Protein AF-A0A143X665-F1 (afdb_monomer)

Secondary structure (DSSP, 8-state):
--HHHHHHHHHHHHT-SS--TT-EEEE--SPPP--EEEESS--HHHHHHHHHTT-SEEEESS-TT---S-HHHHHHHHHHHHHHHTT--HHHHHHHHHTTHHHHHHHHHTS-TTHHHHHHHHHT-EEEE-SHHHHHHHHHHHHHHHHHHHHH-TT-BHHHHHHHHTTSHHHHTS-GGGS----SS-TTSB--S-EE---SSSPPPHHHHHHHHHTTT--EE-----

Radius of gyration: 19.24 Å; Cα contacts (8 Å, |Δi|>4): 356; chains: 1; bounding box: 44×39×54 Å

Structure (mmCIF, N/CA/C/O backbone):
data_AF-A0A143X665-F1
#
_entry.id   AF-A0A143X665-F1
#
loop_
_atom_site.group_PDB
_atom_site.id
_atom_site.type_symbol
_atom_site.label_atom_id
_atom_site.label_alt_id
_atom_site.label_comp_id
_atom_site.label_asym_id
_atom_site.label_entity_id
_atom_site.label_seq_id
_atom_site.pdbx_PDB_ins_code
_atom_site.Cartn_x
_atom_site.Cartn_y
_atom_site.Cartn_z
_atom_site.occupancy
_atom_site.B_iso_or_equiv
_atom_site.auth_seq_id
_atom_site.auth_comp_id
_atom_site.auth_asym_id
_atom_site.auth_atom_id
_atom_site.pdbx_PDB_model_num
ATOM 1 N N . MET A 1 1 ? -6.153 -12.493 19.884 1.00 95.56 1 MET A N 1
ATOM 2 C CA . MET A 1 1 ? -4.838 -11.821 19.943 1.00 95.56 1 MET A CA 1
ATOM 3 C C . MET A 1 1 ? -5.032 -10.345 20.248 1.00 95.56 1 MET A C 1
ATOM 5 O O . MET A 1 1 ? -6.136 -9.844 20.065 1.00 95.56 1 MET A O 1
ATOM 9 N N . LYS A 1 2 ? -4.006 -9.659 20.743 1.00 97.69 2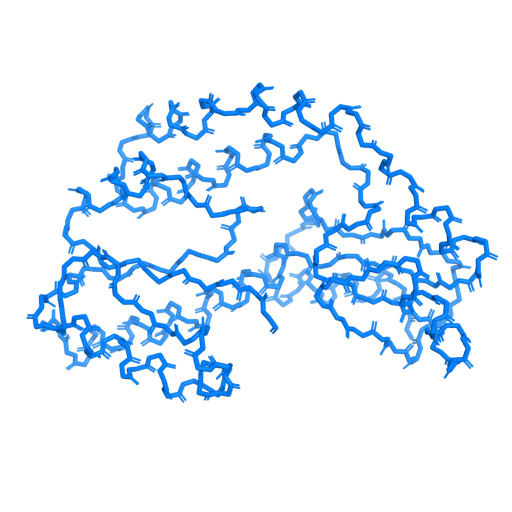 LYS A N 1
ATOM 10 C CA . LYS A 1 2 ? -3.986 -8.207 20.942 1.00 97.69 2 LYS A CA 1
ATOM 11 C C . LYS A 1 2 ? -3.674 -7.476 19.638 1.00 97.69 2 LYS A C 1
ATOM 13 O O . LYS A 1 2 ? -3.042 -8.033 18.743 1.00 97.69 2 LYS A O 1
ATOM 18 N N . MET A 1 3 ? -4.055 -6.200 19.574 1.00 97.94 3 MET A N 1
ATOM 19 C CA . MET A 1 3 ? -3.730 -5.304 18.458 1.00 97.94 3 MET A CA 1
ATOM 20 C C . MET A 1 3 ? -2.221 -5.262 18.173 1.00 97.94 3 MET A C 1
ATOM 22 O O . MET A 1 3 ? -1.796 -5.374 17.027 1.00 97.94 3 MET A O 1
ATOM 26 N N . SER A 1 4 ? -1.395 -5.181 19.219 1.00 97.62 4 SER A N 1
ATOM 27 C CA . SER A 1 4 ? 0.067 -5.176 19.089 1.00 97.62 4 SER A CA 1
ATOM 28 C C . SER A 1 4 ? 0.617 -6.422 18.389 1.00 97.62 4 SER A C 1
ATOM 30 O O . SER A 1 4 ? 1.572 -6.317 17.626 1.00 97.62 4 SER A O 1
ATOM 32 N N . GLU A 1 5 ? 0.001 -7.588 18.598 1.00 98.00 5 GLU A N 1
ATOM 33 C CA . GLU A 1 5 ? 0.401 -8.834 17.935 1.00 98.00 5 GLU A CA 1
ATOM 34 C C . GLU A 1 5 ? 0.061 -8.797 16.437 1.00 98.00 5 GLU A C 1
ATOM 36 O O . GLU A 1 5 ? 0.853 -9.260 15.621 1.00 98.00 5 GLU A O 1
ATOM 41 N N . MET A 1 6 ? -1.075 -8.199 16.051 1.00 97.56 6 MET A N 1
ATOM 42 C CA . MET A 1 6 ? -1.436 -8.017 14.637 1.00 97.56 6 MET A CA 1
ATOM 43 C C . MET A 1 6 ? -0.450 -7.092 13.914 1.00 97.56 6 MET A C 1
ATOM 45 O O . MET A 1 6 ? -0.020 -7.394 12.801 1.00 97.56 6 MET A O 1
ATOM 49 N N . LEU A 1 7 ? -0.061 -5.985 14.555 1.00 97.50 7 LEU A N 1
ATOM 50 C CA . LEU A 1 7 ? 0.919 -5.050 13.996 1.00 97.50 7 LEU A CA 1
ATOM 51 C C . LEU A 1 7 ? 2.300 -5.695 13.859 1.00 97.50 7 LEU A C 1
ATOM 53 O O . LEU A 1 7 ? 2.959 -5.487 12.844 1.00 97.50 7 LEU A O 1
ATOM 57 N N . GLN A 1 8 ? 2.719 -6.503 14.839 1.00 98.12 8 GLN A N 1
ATOM 58 C CA . GLN A 1 8 ? 3.991 -7.220 14.761 1.00 98.12 8 GLN A CA 1
ATOM 59 C C . GLN A 1 8 ? 4.009 -8.207 13.590 1.00 98.12 8 GLN A C 1
ATOM 61 O O . GLN A 1 8 ? 4.975 -8.228 12.839 1.00 98.12 8 GLN A O 1
ATOM 66 N N . ILE A 1 9 ? 2.920 -8.950 13.361 1.00 97.75 9 ILE A N 1
ATOM 67 C CA . ILE A 1 9 ? 2.811 -9.838 12.193 1.00 97.75 9 ILE A CA 1
ATOM 68 C C . ILE A 1 9 ? 2.961 -9.055 10.885 1.00 97.75 9 ILE A C 1
ATOM 70 O O . ILE A 1 9 ? 3.663 -9.505 9.982 1.00 97.75 9 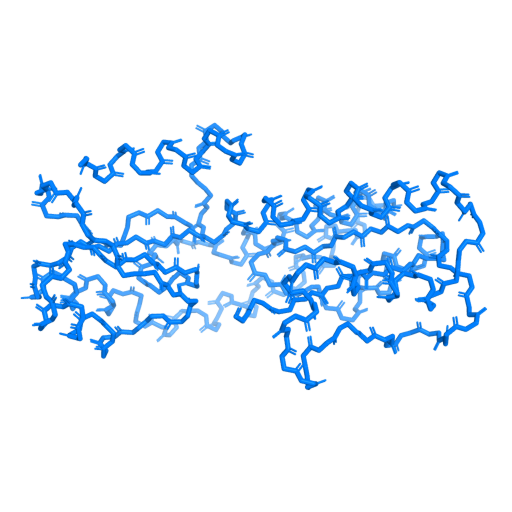ILE A O 1
ATOM 74 N N . ALA A 1 10 ? 2.329 -7.882 10.771 1.00 97.38 10 ALA A N 1
ATOM 75 C CA . ALA A 1 10 ? 2.457 -7.051 9.575 1.00 97.38 10 ALA A CA 1
ATOM 76 C C . ALA A 1 10 ? 3.906 -6.580 9.351 1.00 97.38 10 ALA A C 1
ATOM 78 O O . ALA A 1 10 ? 4.388 -6.615 8.219 1.00 97.38 10 ALA A O 1
ATOM 79 N N . LEU A 1 11 ? 4.611 -6.192 10.420 1.00 98.19 11 LEU A N 1
ATOM 80 C CA . LEU A 1 11 ? 6.032 -5.832 10.367 1.00 98.19 11 LEU A CA 1
ATOM 81 C C . LEU A 1 11 ? 6.906 -7.011 9.945 1.00 98.19 11 LEU A C 1
ATOM 83 O O . LEU A 1 11 ? 7.723 -6.863 9.039 1.00 98.19 11 LEU A O 1
ATOM 87 N N . ASP A 1 12 ? 6.699 -8.177 10.554 1.00 98.31 12 ASP A N 1
ATOM 88 C CA . ASP A 1 12 ? 7.481 -9.384 10.287 1.00 98.31 12 ASP A CA 1
ATOM 89 C C . ASP A 1 12 ? 7.309 -9.840 8.834 1.00 98.31 12 ASP A C 1
ATOM 91 O O . ASP A 1 12 ? 8.291 -10.122 8.145 1.00 98.31 12 ASP A O 1
ATOM 95 N N . LEU A 1 13 ? 6.069 -9.849 8.333 1.00 97.69 13 LEU A N 1
ATOM 96 C CA . LEU A 1 13 ? 5.771 -10.182 6.940 1.00 97.69 13 LEU A CA 1
ATOM 97 C C . LEU A 1 13 ? 6.401 -9.167 5.976 1.00 97.69 13 LEU A C 1
ATOM 99 O O . LEU A 1 13 ? 7.035 -9.552 4.992 1.00 97.69 13 LEU A O 1
ATOM 103 N N . ALA A 1 14 ? 6.261 -7.869 6.258 1.00 96.19 14 ALA A N 1
ATOM 104 C CA . ALA A 1 14 ? 6.817 -6.811 5.419 1.00 96.19 14 ALA A CA 1
ATOM 105 C C . ALA A 1 14 ? 8.343 -6.647 5.579 1.00 96.19 14 ALA A C 1
ATOM 107 O O . ALA A 1 14 ? 8.977 -5.953 4.777 1.00 96.19 14 ALA A O 1
ATOM 108 N N . GLY A 1 15 ? 8.971 -7.307 6.555 1.00 97.06 15 GLY A N 1
ATOM 109 C CA . GLY A 1 15 ? 10.387 -7.135 6.882 1.00 97.06 15 GLY A CA 1
ATOM 110 C C . GLY A 1 15 ? 10.716 -5.692 7.273 1.00 97.06 15 GLY A C 1
ATOM 111 O O . GLY A 1 15 ? 11.680 -5.124 6.759 1.00 97.06 15 GLY A O 1
ATOM 112 N N . LEU A 1 16 ? 9.869 -5.081 8.104 1.00 95.75 16 LEU A N 1
ATOM 113 C CA . LEU A 1 16 ? 9.997 -3.702 8.577 1.00 95.75 16 LEU A CA 1
ATOM 114 C C . LEU A 1 16 ? 10.343 -3.674 10.070 1.00 95.75 16 LEU A C 1
ATOM 116 O O . LEU A 1 16 ? 9.811 -4.452 10.852 1.00 95.75 16 LEU A O 1
ATOM 120 N N . GLU A 1 17 ? 11.196 -2.735 10.477 1.00 95.31 17 GLU A N 1
ATOM 121 C CA . GLU A 1 17 ? 11.570 -2.554 11.891 1.00 95.31 17 GLU A CA 1
ATOM 122 C C . GLU A 1 17 ? 10.574 -1.677 12.665 1.00 95.31 17 GLU A C 1
ATOM 124 O O . GLU A 1 17 ? 10.485 -1.750 13.889 1.00 95.31 17 GLU A O 1
ATOM 129 N N . ALA A 1 18 ? 9.827 -0.830 11.956 1.00 93.88 18 ALA A N 1
ATOM 130 C CA . ALA A 1 18 ? 8.853 0.089 12.527 1.00 93.88 18 ALA A CA 1
ATOM 131 C C . ALA A 1 18 ? 7.674 0.285 11.572 1.00 93.88 18 ALA A C 1
ATOM 133 O O . ALA A 1 18 ? 7.817 0.154 10.354 1.00 93.88 18 ALA A O 1
ATOM 134 N N . MET A 1 19 ? 6.507 0.605 12.139 1.00 92.62 19 MET A N 1
ATOM 135 C CA . MET A 1 19 ? 5.297 0.827 11.353 1.00 92.62 19 MET A CA 1
ATOM 136 C C . MET A 1 19 ? 5.441 2.113 10.523 1.00 92.62 19 MET A C 1
ATOM 138 O O . MET A 1 19 ? 5.780 3.149 11.105 1.00 92.62 19 MET A O 1
ATOM 142 N N . PRO A 1 20 ? 5.201 2.069 9.200 1.00 90.69 20 PRO A N 1
ATOM 143 C CA . PRO A 1 20 ? 5.257 3.251 8.348 1.00 90.69 20 PRO A CA 1
ATOM 144 C C . PRO A 1 20 ? 4.229 4.306 8.745 1.00 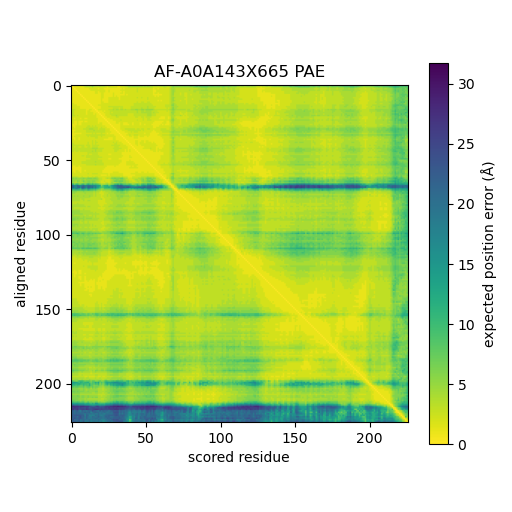90.69 20 PRO A C 1
ATOM 146 O O . PRO A 1 20 ? 3.206 4.015 9.362 1.00 90.69 20 PRO A O 1
ATOM 149 N N . GLU A 1 21 ? 4.491 5.546 8.347 1.00 90.94 21 GLU A N 1
ATOM 150 C CA . GLU A 1 21 ? 3.707 6.708 8.751 1.00 90.94 21 GLU A CA 1
ATOM 151 C C . GLU A 1 21 ? 2.241 6.682 8.277 1.00 90.94 21 GLU A C 1
ATOM 153 O O . GLU A 1 21 ? 1.401 7.382 8.841 1.00 90.94 21 GLU A O 1
ATOM 158 N N . ASP A 1 22 ? 1.923 5.867 7.277 1.00 90.94 22 ASP A N 1
ATOM 159 C CA . ASP A 1 22 ? 0.581 5.656 6.738 1.00 90.94 22 ASP A CA 1
ATOM 160 C C . ASP A 1 22 ? -0.137 4.432 7.330 1.00 90.94 22 ASP A C 1
ATOM 162 O O . ASP A 1 22 ? -1.173 4.032 6.820 1.00 90.94 22 ASP A O 1
ATOM 166 N N . SER A 1 23 ? 0.409 3.801 8.367 1.00 93.38 23 SER A N 1
ATOM 167 C CA . SER A 1 23 ? -0.101 2.544 8.915 1.00 93.38 23 SER A CA 1
ATOM 168 C C . SER A 1 23 ? -0.065 2.560 10.444 1.00 93.38 23 SER A C 1
ATOM 170 O O . SER A 1 23 ? 0.712 3.287 11.062 1.00 93.38 23 SER A O 1
ATOM 172 N N . GLY A 1 24 ? -0.900 1.745 11.085 1.00 94.94 24 GLY A N 1
ATOM 173 C CA . GLY A 1 24 ? -0.902 1.572 12.536 1.00 94.94 24 GLY A CA 1
ATOM 174 C C . GLY A 1 24 ? -2.290 1.580 13.165 1.00 94.94 24 GLY A C 1
ATOM 175 O O . GLY A 1 24 ? -3.299 1.302 12.522 1.00 94.94 24 GLY A O 1
ATOM 176 N N . VAL A 1 25 ? -2.330 1.875 14.464 1.00 96.12 25 VAL A N 1
ATOM 177 C CA . VAL A 1 25 ? -3.571 1.898 15.248 1.00 96.12 25 VAL A CA 1
ATOM 178 C C . VAL A 1 25 ? -4.382 3.145 14.915 1.00 96.12 25 VAL A C 1
ATOM 180 O O . VAL A 1 25 ? -3.895 4.263 15.077 1.00 96.12 25 VAL A O 1
ATOM 183 N N . VAL A 1 26 ? -5.644 2.948 14.538 1.00 96.06 26 VAL A N 1
ATOM 184 C CA . VAL A 1 26 ?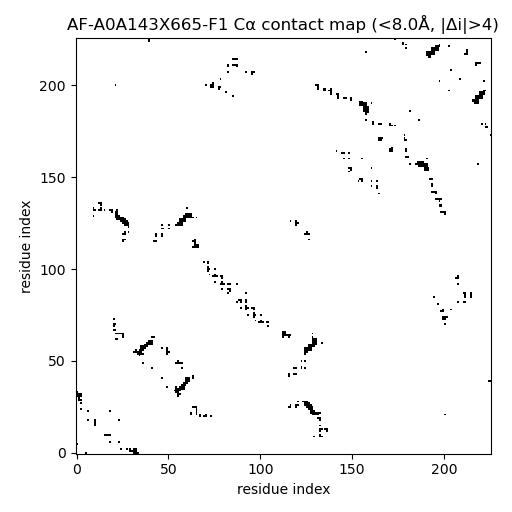 -6.642 4.023 14.461 1.00 96.06 26 VAL A CA 1
ATOM 185 C C . VAL A 1 26 ? -7.361 4.151 15.806 1.00 96.06 26 VAL A C 1
ATOM 187 O O . VAL A 1 26 ? -7.497 5.254 16.341 1.00 96.06 26 VAL A O 1
ATOM 190 N N . TYR A 1 27 ? -7.770 3.025 16.396 1.00 97.50 27 TYR A N 1
ATOM 191 C CA . TYR A 1 27 ? -8.291 2.950 17.759 1.00 97.50 27 TYR A CA 1
ATOM 192 C C . TYR A 1 27 ? -8.102 1.545 18.352 1.00 97.50 27 TYR A C 1
ATOM 194 O O . TYR A 1 27 ? -8.350 0.541 17.691 1.00 97.50 27 TYR A O 1
ATOM 202 N N . ASP A 1 28 ? -7.689 1.480 19.618 1.00 97.81 28 ASP A N 1
ATOM 203 C CA . ASP A 1 28 ? -7.519 0.236 20.374 1.00 97.81 28 ASP A CA 1
ATOM 204 C C . ASP A 1 28 ? -8.225 0.367 21.732 1.00 97.81 28 ASP A C 1
ATOM 206 O O . ASP A 1 28 ? -7.945 1.285 22.510 1.00 97.81 28 ASP A O 1
ATOM 210 N N . ASN A 1 29 ? -9.167 -0.536 22.008 1.00 97.50 29 ASN A N 1
ATOM 211 C CA . ASN A 1 29 ? -9.890 -0.619 23.276 1.00 97.50 29 ASN A CA 1
ATOM 212 C C . ASN A 1 29 ? -9.268 -1.619 24.269 1.00 97.50 29 ASN A C 1
ATOM 214 O O . ASN A 1 29 ? -9.801 -1.813 25.364 1.00 97.50 29 ASN A O 1
ATOM 218 N N . GLY A 1 30 ? -8.157 -2.264 23.900 1.00 97.75 30 GLY A N 1
ATOM 219 C CA . GLY A 1 30 ? -7.395 -3.202 24.723 1.00 97.75 30 GLY A CA 1
ATOM 220 C C . GLY A 1 30 ? -8.001 -4.605 24.843 1.00 97.75 30 GLY A C 1
ATOM 221 O O . GLY A 1 30 ? -7.422 -5.467 25.519 1.00 97.75 30 GLY A O 1
ATOM 222 N N . LYS A 1 31 ? -9.155 -4.866 24.218 1.00 97.50 31 LYS A N 1
ATOM 223 C CA . LYS A 1 31 ? -9.813 -6.183 24.232 1.00 97.50 31 LYS A CA 1
ATOM 224 C C . LYS A 1 31 ? -9.130 -7.150 23.266 1.00 97.50 31 LYS A C 1
ATOM 226 O O . LYS A 1 31 ? -8.335 -6.762 22.417 1.00 97.50 31 LYS A O 1
ATOM 231 N N . ASP A 1 32 ? -9.421 -8.435 23.433 1.00 98.12 32 ASP A N 1
ATOM 232 C CA . ASP A 1 32 ? -8.915 -9.455 22.519 1.00 98.12 32 ASP A CA 1
ATOM 233 C C . ASP A 1 32 ? -9.677 -9.419 21.196 1.00 98.12 32 ASP A C 1
ATOM 235 O O . ASP A 1 32 ? -10.897 -9.290 21.167 1.00 98.12 32 ASP A O 1
ATOM 239 N N . ILE A 1 33 ? -8.932 -9.575 20.108 1.00 98.62 33 ILE A N 1
ATOM 240 C CA . ILE A 1 33 ? -9.433 -9.626 18.741 1.00 98.62 33 ILE A CA 1
ATOM 241 C C . ILE A 1 33 ? -9.436 -11.088 18.293 1.00 98.62 33 ILE A C 1
ATOM 243 O O . ILE A 1 33 ? -8.399 -11.764 18.346 1.00 98.62 33 ILE A O 1
ATOM 247 N N . GLN A 1 34 ? -10.599 -11.582 17.871 1.00 97.94 34 GLN A N 1
ATOM 248 C CA . GLN A 1 34 ? -10.778 -12.922 17.304 1.00 97.94 34 GLN A CA 1
ATOM 249 C C . GLN A 1 34 ? -11.374 -12.867 15.896 1.00 97.94 34 GLN A C 1
ATOM 251 O O . GLN A 1 34 ? -11.051 -13.709 15.060 1.00 97.94 34 GLN A O 1
ATOM 256 N N . LYS A 1 35 ? -12.220 -11.869 15.622 1.00 98.25 35 LYS A N 1
ATOM 257 C CA . LYS A 1 35 ? -12.918 -11.704 14.348 1.00 98.25 35 LYS A CA 1
ATOM 258 C C . LYS A 1 35 ? -12.642 -10.322 13.756 1.00 98.25 35 LYS A C 1
ATOM 260 O O . LYS A 1 35 ? -13.027 -9.304 14.330 1.00 98.25 35 LYS A O 1
ATOM 265 N N . VAL A 1 36 ? -12.010 -10.298 12.584 1.00 98.31 36 VAL A N 1
ATOM 266 C CA . VAL A 1 36 ? -11.608 -9.072 11.876 1.00 98.31 36 VAL A CA 1
ATOM 267 C C . VAL A 1 36 ? -12.451 -8.895 10.616 1.00 98.31 36 VAL A C 1
ATOM 269 O O . VAL A 1 36 ? -12.608 -9.843 9.847 1.00 98.31 36 VAL A O 1
ATOM 272 N N . LEU A 1 37 ? -12.988 -7.693 10.406 1.00 98.38 37 LEU A N 1
ATOM 273 C CA . LEU A 1 37 ? -13.530 -7.269 9.116 1.00 98.38 37 LEU A CA 1
ATOM 274 C C . LEU A 1 37 ? -12.434 -6.498 8.379 1.00 98.38 37 LEU A C 1
ATOM 276 O O . LEU A 1 37 ? -12.025 -5.436 8.841 1.00 98.38 37 LEU A O 1
ATOM 280 N N . ALA A 1 38 ? -11.960 -7.032 7.256 1.00 97.75 38 ALA A N 1
ATOM 281 C CA . ALA A 1 38 ? -10.913 -6.411 6.450 1.00 97.75 38 ALA A CA 1
ATOM 282 C C . ALA A 1 38 ? -11.475 -5.858 5.135 1.00 97.75 38 ALA A C 1
ATOM 284 O O . ALA A 1 38 ? -12.377 -6.460 4.552 1.00 97.75 38 ALA A O 1
ATOM 285 N N . GLY A 1 39 ? -10.945 -4.728 4.674 1.00 96.44 39 GLY A N 1
ATOM 286 C CA . GLY A 1 39 ? -11.389 -4.066 3.450 1.00 96.44 39 GLY A CA 1
ATOM 287 C C . GLY A 1 39 ? -10.448 -2.943 3.037 1.00 96.44 39 GLY A C 1
ATOM 288 O O . GLY A 1 39 ? -9.576 -2.539 3.806 1.00 96.44 39 GLY A O 1
ATOM 289 N N . ILE A 1 40 ? -10.609 -2.455 1.809 1.00 93.81 40 ILE A N 1
ATOM 290 C CA . ILE A 1 40 ? -9.726 -1.420 1.267 1.00 93.81 40 ILE A CA 1
ATOM 291 C C . ILE A 1 40 ? -10.135 -0.047 1.768 1.00 93.81 40 ILE A C 1
ATOM 293 O O . ILE A 1 40 ? -9.395 0.593 2.517 1.00 93.81 40 ILE A O 1
ATOM 297 N N . ASP A 1 41 ? -11.351 0.344 1.404 1.00 93.50 41 ASP A N 1
ATOM 298 C CA . ASP A 1 41 ? -11.990 1.571 1.842 1.00 93.50 41 ASP A CA 1
ATOM 299 C C . ASP A 1 41 ? -12.937 1.268 2.994 1.00 93.50 41 ASP A C 1
ATOM 301 O O . ASP A 1 41 ? -14.006 0.689 2.805 1.00 93.50 41 ASP A O 1
ATOM 305 N N . MET A 1 42 ? -12.547 1.680 4.197 1.00 95.44 42 MET A N 1
ATOM 306 C CA . MET A 1 42 ? -13.404 1.595 5.375 1.00 95.44 42 MET A CA 1
ATOM 307 C C . MET A 1 42 ? -13.805 2.988 5.841 1.00 95.44 42 MET A C 1
ATOM 309 O O . MET A 1 42 ? -12.987 3.910 5.894 1.00 95.44 42 MET A O 1
ATOM 313 N N . SER A 1 43 ? -15.072 3.137 6.217 1.00 94.44 43 SER A N 1
ATOM 314 C CA . SER A 1 43 ? -15.637 4.374 6.744 1.00 94.44 43 SER A CA 1
ATOM 315 C C . SER A 1 43 ? -16.431 4.127 8.032 1.00 94.44 43 SER A C 1
ATOM 317 O O . SER A 1 43 ? -16.500 3.016 8.565 1.00 94.44 43 SER A O 1
ATOM 319 N N . ALA A 1 44 ? -17.089 5.177 8.534 1.00 95.25 44 ALA A N 1
ATOM 320 C CA . ALA A 1 44 ? -18.023 5.063 9.649 1.00 95.25 44 ALA A CA 1
ATOM 321 C C . ALA A 1 44 ? -19.138 4.029 9.391 1.00 95.25 44 ALA A C 1
ATOM 323 O O . ALA A 1 44 ? -19.590 3.385 10.336 1.00 95.25 44 ALA A O 1
ATOM 324 N N . ALA A 1 45 ? -19.564 3.846 8.135 1.00 96.81 45 ALA A N 1
ATOM 325 C CA . ALA A 1 45 ? -20.587 2.865 7.782 1.00 96.81 45 ALA A CA 1
ATOM 326 C C . ALA A 1 45 ? -20.088 1.429 8.001 1.00 96.81 45 ALA A C 1
ATOM 328 O O . ALA A 1 45 ? -20.762 0.637 8.662 1.00 96.81 45 ALA A O 1
ATOM 329 N N . GLU A 1 46 ? -18.880 1.113 7.535 1.00 97.75 46 GLU A N 1
ATOM 330 C CA . GLU A 1 46 ? -18.269 -0.207 7.704 1.00 97.75 46 GLU A CA 1
ATOM 331 C C . GLU A 1 46 ? -17.970 -0.496 9.179 1.00 97.75 46 GLU A C 1
ATOM 333 O O . GLU A 1 46 ? -18.218 -1.611 9.635 1.00 97.75 46 GLU A O 1
ATOM 338 N N . LEU A 1 47 ? -17.551 0.507 9.966 1.00 97.88 47 LEU A N 1
ATOM 339 C CA . LEU A 1 47 ? -17.425 0.369 11.425 1.00 97.88 47 LEU A CA 1
ATOM 340 C C . LEU A 1 47 ? -18.767 0.011 12.085 1.00 97.88 47 LEU A C 1
ATOM 342 O O . LEU A 1 47 ? -18.827 -0.870 12.948 1.00 97.88 47 LEU A O 1
ATOM 346 N N . MET A 1 48 ? -19.860 0.668 11.683 1.00 97.81 48 MET A N 1
ATOM 347 C CA . MET A 1 48 ? -21.198 0.362 12.200 1.00 97.81 48 MET A CA 1
ATOM 348 C C . MET A 1 48 ? -21.647 -1.053 11.820 1.00 97.81 48 MET A C 1
ATOM 350 O O . MET A 1 48 ? -22.172 -1.771 12.673 1.00 97.81 48 MET A O 1
ATOM 354 N N . ILE A 1 49 ? -21.416 -1.476 10.574 1.00 98.19 49 ILE A N 1
ATOM 355 C CA . ILE A 1 49 ? -21.723 -2.833 10.099 1.00 98.19 49 ILE A CA 1
ATOM 356 C C . ILE A 1 49 ? -20.904 -3.868 10.877 1.00 98.19 49 ILE A C 1
ATOM 358 O O . ILE A 1 49 ? -21.462 -4.842 11.382 1.00 98.19 49 ILE A O 1
ATOM 362 N N . ALA A 1 50 ? -19.598 -3.641 11.035 1.00 98.31 50 ALA A N 1
ATOM 363 C CA . ALA A 1 50 ? -18.712 -4.507 11.802 1.00 98.31 50 ALA A CA 1
ATOM 364 C C . ALA A 1 50 ? -19.230 -4.695 13.234 1.00 98.31 50 ALA A C 1
ATOM 366 O O . ALA A 1 50 ? -19.346 -5.826 13.714 1.00 98.31 50 ALA A O 1
ATOM 367 N N . LYS A 1 51 ? -19.644 -3.599 13.884 1.00 97.69 51 LYS A N 1
ATOM 368 C CA . LYS A 1 51 ? -20.238 -3.645 15.223 1.00 97.69 51 LYS A CA 1
ATOM 369 C C . LYS A 1 51 ? -21.535 -4.455 15.255 1.00 97.69 51 LYS A C 1
ATOM 371 O O . LYS A 1 51 ? -21.704 -5.286 16.145 1.00 97.69 51 LYS A O 1
ATOM 376 N N . GLN A 1 52 ? -22.440 -4.235 14.300 1.00 98.19 52 GLN A N 1
ATOM 377 C CA . GLN A 1 52 ? -23.720 -4.951 14.217 1.00 98.19 52 GLN A CA 1
ATOM 378 C C . GLN A 1 52 ? -23.543 -6.457 13.980 1.00 98.19 52 GLN A C 1
ATOM 380 O O . GLN A 1 52 ? -24.299 -7.256 14.527 1.00 98.19 52 GLN A O 1
ATOM 385 N N . LEU A 1 53 ? -22.533 -6.850 13.200 1.00 98.31 53 LEU A N 1
ATOM 386 C CA . LEU A 1 53 ? -22.228 -8.247 12.871 1.00 98.31 53 LEU A CA 1
ATOM 387 C C . LEU A 1 53 ? -21.282 -8.931 13.878 1.00 98.31 53 LEU A C 1
ATOM 389 O O . LEU A 1 53 ? -20.843 -10.068 13.648 1.00 98.31 53 LEU A O 1
ATOM 393 N N . GLY A 1 54 ? -20.959 -8.251 14.982 1.00 97.94 54 GLY A N 1
ATOM 394 C CA . GLY A 1 54 ? -20.144 -8.787 16.071 1.00 97.94 54 GLY A CA 1
ATOM 395 C C . GLY A 1 54 ? -18.690 -9.050 15.678 1.00 97.94 54 GLY A C 1
ATOM 396 O O . GLY A 1 54 ? -18.151 -10.096 16.026 1.00 97.94 54 GLY A O 1
ATOM 397 N N . PHE A 1 55 ? -18.082 -8.159 14.894 1.00 98.62 55 PHE A N 1
ATOM 398 C CA . PHE A 1 55 ? -16.633 -8.140 14.688 1.00 98.62 55 PHE A CA 1
ATOM 399 C C . PHE A 1 55 ? -15.935 -7.397 15.832 1.00 98.62 55 PHE A C 1
ATOM 401 O O . PHE A 1 55 ? -16.479 -6.443 16.391 1.00 98.62 55 PHE A O 1
ATOM 408 N N . ASP A 1 56 ? -14.712 -7.820 16.147 1.00 98.56 56 ASP A N 1
ATOM 409 C CA . ASP A 1 56 ? -13.902 -7.238 17.224 1.00 98.56 56 ASP A CA 1
ATOM 410 C C . ASP A 1 56 ? -13.003 -6.106 16.721 1.00 98.56 56 ASP A C 1
ATOM 412 O O . ASP A 1 56 ? -12.573 -5.252 17.501 1.00 98.56 56 ASP A O 1
ATOM 416 N N . CYS A 1 57 ? -12.692 -6.130 15.422 1.00 98.44 57 CYS A N 1
ATOM 417 C CA . CYS A 1 57 ? -11.764 -5.217 14.781 1.00 98.44 57 CYS A CA 1
ATOM 418 C C . CYS A 1 57 ? -12.142 -4.963 13.322 1.00 98.44 57 CYS A C 1
ATOM 420 O O . CYS A 1 57 ? -12.537 -5.889 12.607 1.00 98.44 57 CYS A O 1
ATOM 422 N N . VAL A 1 58 ? -11.940 -3.729 12.873 1.00 98.38 58 VAL A N 1
ATOM 423 C CA . VAL A 1 58 ? -11.849 -3.372 11.458 1.00 98.38 58 VAL A CA 1
ATOM 424 C C . VAL A 1 58 ? -10.376 -3.218 11.080 1.00 98.38 58 VAL A C 1
ATOM 426 O O . VAL A 1 58 ? -9.595 -2.650 11.836 1.00 98.38 58 VAL A O 1
ATOM 429 N N . ALA A 1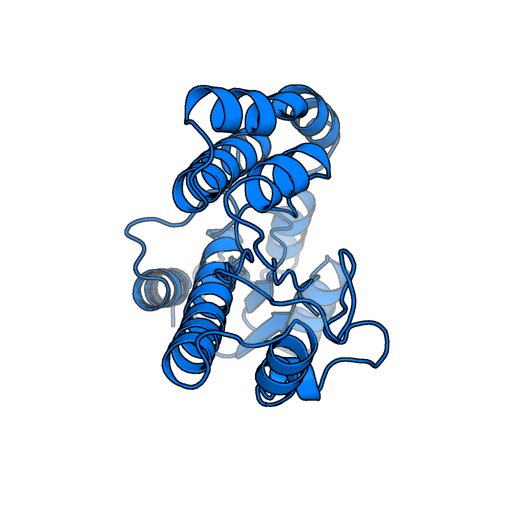 59 ? -9.983 -3.788 9.946 1.00 97.62 59 ALA A N 1
ATOM 430 C CA . ALA A 1 59 ? -8.663 -3.617 9.355 1.00 97.62 59 ALA A CA 1
ATOM 431 C C . ALA A 1 59 ? -8.837 -2.980 7.975 1.00 97.62 59 ALA A C 1
ATOM 433 O O . ALA A 1 59 ? -9.473 -3.562 7.096 1.00 97.62 59 ALA A O 1
ATOM 434 N N . GLN A 1 60 ? -8.298 -1.782 7.794 1.00 95.88 60 GLN A N 1
ATOM 435 C CA . GLN A 1 60 ? -8.426 -1.023 6.553 1.00 95.88 60 GLN A CA 1
ATOM 436 C C . GLN A 1 60 ? -7.093 -0.929 5.813 1.00 95.88 60 GLN A C 1
ATOM 438 O O . GLN A 1 60 ? -6.035 -0.861 6.438 1.00 95.88 60 GLN A O 1
ATOM 443 N N . HIS A 1 61 ? -7.136 -0.928 4.484 1.00 94.75 61 HIS A N 1
ATOM 444 C CA . HIS A 1 61 ? -5.945 -0.669 3.679 1.00 94.75 61 HIS A CA 1
ATOM 445 C C . HIS A 1 61 ? -5.670 0.832 3.599 1.00 94.75 61 HIS A C 1
ATOM 447 O O . HIS A 1 61 ? -4.614 1.292 4.029 1.00 94.75 61 HIS A O 1
ATOM 453 N N . HIS A 1 62 ? -6.636 1.612 3.105 1.00 91.56 62 HIS A N 1
ATOM 454 C CA . HIS A 1 62 ? -6.489 3.058 3.039 1.00 91.56 62 HIS A CA 1
ATOM 455 C C . HIS A 1 62 ? -6.583 3.658 4.446 1.00 91.56 62 HIS A C 1
ATOM 457 O O . HIS A 1 62 ? -7.527 3.359 5.178 1.00 91.56 62 HIS A O 1
ATOM 463 N N . PRO A 1 63 ? -5.635 4.515 4.855 1.00 87.50 63 PRO A N 1
ATOM 464 C CA . PRO A 1 63 ? -5.437 4.826 6.266 1.00 87.50 63 PRO A CA 1
ATOM 465 C C . PRO A 1 63 ? -6.342 5.940 6.797 1.00 87.50 63 PRO A C 1
ATOM 467 O O . PRO A 1 63 ? -5.874 6.993 7.247 1.00 87.50 63 PRO A O 1
ATOM 470 N N . ASN A 1 64 ? -7.661 5.726 6.786 1.00 87.75 64 ASN A N 1
ATOM 471 C CA . ASN A 1 64 ? -8.584 6.670 7.408 1.00 87.75 64 ASN A CA 1
ATOM 472 C C . ASN A 1 64 ? -8.409 6.636 8.932 1.00 87.75 64 ASN A C 1
ATOM 474 O O . ASN A 1 64 ? -8.545 5.606 9.580 1.00 87.75 64 ASN A O 1
ATOM 478 N N . GLY A 1 65 ? -8.132 7.794 9.533 1.00 86.38 65 GLY A N 1
ATOM 479 C CA . GLY A 1 65 ? -7.954 7.903 10.984 1.00 86.38 65 GLY A CA 1
ATOM 480 C C . GLY A 1 65 ? -6.519 7.775 11.481 1.00 86.38 65 GLY A C 1
ATOM 481 O O . GLY A 1 65 ? -6.284 8.021 12.665 1.00 86.38 65 GLY A O 1
ATOM 482 N N . ILE A 1 66 ? -5.557 7.470 10.604 1.00 87.75 66 ILE A N 1
ATOM 483 C CA . ILE A 1 66 ? -4.140 7.612 10.939 1.00 87.75 66 ILE A CA 1
ATOM 484 C C . ILE A 1 66 ? -3.805 9.102 10.991 1.00 87.75 66 ILE A C 1
ATOM 486 O O . ILE A 1 66 ? -3.753 9.804 9.980 1.00 87.75 66 ILE A O 1
ATOM 490 N N . VAL A 1 67 ? -3.583 9.599 12.205 1.00 72.81 67 VAL A N 1
ATOM 491 C CA . VAL A 1 67 ? -3.177 10.985 12.449 1.00 72.81 67 VAL A CA 1
ATOM 492 C C . VAL A 1 67 ? -1.656 11.067 12.348 1.00 72.81 67 VAL A C 1
ATOM 494 O O . VAL A 1 67 ? -0.962 11.148 13.361 1.00 72.81 67 VAL A O 1
ATOM 497 N N . ASN A 1 68 ? -1.122 11.020 11.128 1.00 66.69 68 ASN A N 1
ATOM 498 C CA . ASN A 1 68 ? 0.294 11.297 10.905 1.00 66.69 68 ASN A CA 1
ATOM 499 C C . ASN A 1 68 ? 0.521 12.732 10.430 1.00 66.69 68 ASN A C 1
ATOM 501 O O . ASN A 1 68 ? -0.296 13.315 9.719 1.00 66.69 68 ASN A O 1
ATOM 505 N N . LYS A 1 69 ? 1.639 13.315 10.862 1.00 58.75 69 LYS A N 1
ATOM 506 C CA . LYS A 1 69 ? 1.967 14.721 10.653 1.00 58.75 69 LYS A CA 1
ATOM 507 C C . LYS A 1 69 ? 2.482 15.030 9.251 1.00 58.75 69 LYS A C 1
ATOM 509 O O . LYS A 1 69 ? 2.497 16.212 8.923 1.00 58.75 69 LYS A O 1
ATOM 514 N N . ASP A 1 70 ? 2.864 14.046 8.426 1.00 75.81 70 ASP A N 1
ATOM 515 C CA . ASP A 1 70 ? 3.375 14.383 7.092 1.00 75.81 70 ASP A CA 1
ATOM 516 C C . ASP A 1 70 ? 3.339 13.263 6.027 1.00 75.81 70 ASP A C 1
ATOM 518 O O . ASP A 1 70 ? 4.371 12.844 5.500 1.00 75.81 70 ASP A O 1
ATOM 522 N N . SER A 1 71 ? 2.147 12.779 5.650 1.00 77.94 71 SER A N 1
ATOM 523 C CA . SER A 1 71 ? 2.011 11.829 4.523 1.00 77.94 71 SER A CA 1
ATOM 524 C C . SER A 1 71 ? 2.564 12.383 3.200 1.00 77.94 71 SER A C 1
ATOM 526 O O . SER A 1 71 ? 2.949 11.611 2.327 1.00 77.94 71 SER A O 1
ATOM 528 N N . ALA A 1 72 ? 2.641 13.711 3.051 1.00 84.81 72 ALA A N 1
ATOM 529 C CA . ALA A 1 72 ? 3.262 14.352 1.895 1.00 84.81 72 ALA A CA 1
ATOM 530 C C . ALA A 1 72 ? 4.784 14.132 1.878 1.00 84.81 72 ALA A C 1
ATOM 532 O O . ALA A 1 72 ? 5.347 13.791 0.839 1.00 84.81 72 ALA A O 1
ATOM 533 N N . MET A 1 73 ? 5.450 14.266 3.028 1.00 89.56 73 MET A N 1
ATOM 534 C CA . MET A 1 73 ? 6.872 13.937 3.155 1.00 89.56 73 MET A CA 1
ATOM 535 C C . MET A 1 73 ? 7.147 12.438 3.046 1.00 89.56 73 MET A C 1
ATOM 537 O O . MET A 1 73 ? 8.172 12.072 2.471 1.00 89.56 73 MET A O 1
ATOM 541 N N . LEU A 1 74 ? 6.251 11.582 3.554 1.00 88.00 74 LEU A N 1
ATOM 542 C CA . LEU A 1 74 ? 6.344 10.132 3.349 1.00 88.00 74 LEU A CA 1
ATOM 543 C C . LEU A 1 74 ? 6.344 9.802 1.849 1.00 88.00 74 LEU A C 1
ATOM 545 O O . LEU A 1 74 ? 7.281 9.167 1.367 1.00 88.00 74 LEU A O 1
ATOM 549 N N . LEU A 1 75 ? 5.354 10.312 1.108 1.00 87.31 75 LEU A N 1
ATOM 550 C CA . LEU A 1 75 ? 5.269 10.132 -0.342 1.00 87.31 75 LEU A CA 1
ATOM 551 C C . LEU A 1 75 ? 6.553 10.609 -1.030 1.00 87.31 75 LEU A C 1
ATOM 553 O O . LEU A 1 75 ? 7.160 9.872 -1.804 1.00 87.31 75 LEU A O 1
ATOM 557 N N . ALA A 1 76 ? 7.021 11.817 -0.703 1.00 91.75 76 ALA A N 1
ATOM 558 C CA . ALA A 1 76 ? 8.221 12.373 -1.319 1.00 91.75 76 ALA A CA 1
ATOM 559 C C . ALA A 1 76 ? 9.482 11.533 -1.035 1.00 91.75 76 ALA A C 1
ATOM 561 O O . ALA A 1 76 ? 10.312 11.326 -1.928 1.00 91.75 76 ALA A O 1
ATOM 562 N N . ARG A 1 77 ? 9.630 11.017 0.191 1.00 92.44 77 ARG A N 1
ATOM 563 C CA . ARG A 1 77 ? 10.733 10.127 0.584 1.00 92.44 77 ARG A CA 1
ATOM 564 C C . ARG A 1 77 ? 10.706 8.835 -0.228 1.00 92.44 77 ARG A C 1
ATOM 566 O O . ARG A 1 77 ? 11.727 8.454 -0.809 1.00 92.44 77 ARG A O 1
ATOM 573 N N . ASP A 1 78 ? 9.551 8.187 -0.286 1.00 91.12 78 ASP A N 1
ATOM 574 C CA . ASP A 1 78 ? 9.414 6.867 -0.893 1.00 91.12 78 ASP A CA 1
ATOM 57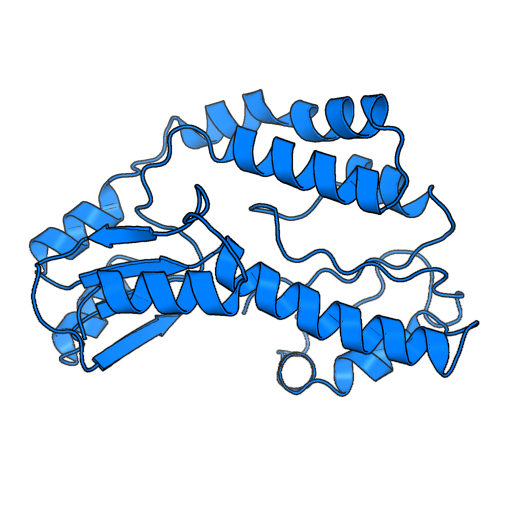5 C C . ASP A 1 78 ? 9.510 6.951 -2.424 1.00 91.12 78 ASP A C 1
ATOM 577 O O . ASP A 1 78 ? 10.239 6.168 -3.038 1.00 91.12 78 ASP A O 1
ATOM 581 N N . HIS A 1 79 ? 8.925 7.984 -3.042 1.00 91.62 79 HIS A N 1
ATOM 582 C CA . HIS A 1 79 ? 9.075 8.257 -4.476 1.00 91.62 79 HIS A CA 1
ATOM 583 C C . HIS A 1 79 ? 10.529 8.578 -4.847 1.00 91.62 79 HIS A C 1
ATOM 585 O O . HIS A 1 79 ? 11.029 8.098 -5.867 1.00 91.62 79 HIS A O 1
ATOM 591 N N . THR A 1 80 ? 11.247 9.341 -4.011 1.00 94.06 80 THR A N 1
ATOM 592 C CA . THR A 1 80 ? 12.681 9.604 -4.225 1.00 94.06 80 THR A CA 1
ATOM 593 C C . THR A 1 80 ? 13.469 8.297 -4.251 1.00 94.06 80 THR A C 1
ATOM 595 O O . THR A 1 80 ? 14.251 8.064 -5.175 1.00 94.06 80 THR A O 1
ATOM 598 N N . LYS A 1 81 ? 13.242 7.421 -3.264 1.00 92.00 81 LYS A N 1
ATOM 599 C CA . LYS A 1 81 ? 13.899 6.112 -3.180 1.00 92.00 81 LYS A CA 1
ATOM 600 C C . LYS A 1 81 ? 13.594 5.258 -4.414 1.00 92.00 81 LYS A C 1
ATOM 602 O O . LYS A 1 81 ? 14.522 4.752 -5.042 1.00 92.00 81 LYS A O 1
ATOM 607 N N . LYS A 1 82 ? 12.322 5.171 -4.813 1.00 89.19 82 LYS A N 1
ATOM 608 C CA . LYS A 1 82 ? 11.876 4.391 -5.976 1.00 89.19 82 LYS A CA 1
ATOM 609 C C . LYS A 1 82 ? 12.478 4.861 -7.292 1.00 89.19 82 LYS A C 1
ATOM 611 O O . LYS A 1 82 ? 12.969 4.052 -8.079 1.00 89.19 82 LYS A O 1
ATOM 616 N N . MET A 1 83 ? 12.516 6.170 -7.517 1.00 91.00 83 MET A N 1
ATOM 617 C CA . MET A 1 83 ? 13.154 6.732 -8.705 1.00 91.00 83 MET A CA 1
ATOM 618 C C . MET A 1 83 ? 14.657 6.419 -8.751 1.00 91.00 83 MET A C 1
ATOM 620 O O . MET A 1 83 ? 15.173 6.063 -9.811 1.00 91.00 83 MET A O 1
ATOM 624 N N . ILE A 1 84 ? 15.356 6.483 -7.612 1.00 92.69 84 ILE A N 1
ATOM 625 C CA . ILE A 1 84 ? 16.779 6.115 -7.526 1.00 92.69 84 ILE A CA 1
ATOM 626 C C . ILE A 1 84 ? 16.982 4.620 -7.819 1.00 92.69 84 ILE A C 1
ATOM 628 O O . ILE A 1 84 ? 17.882 4.273 -8.583 1.00 92.69 84 ILE A O 1
ATOM 632 N N . GLU A 1 85 ? 16.126 3.735 -7.295 1.00 88.38 85 GLU A N 1
ATOM 633 C CA . GLU A 1 85 ? 16.125 2.295 -7.627 1.00 88.38 85 GLU A CA 1
ATOM 634 C C . GLU A 1 85 ? 15.912 2.052 -9.137 1.00 88.38 85 GLU A C 1
ATOM 636 O O . GLU A 1 85 ? 16.482 1.123 -9.726 1.00 88.38 85 GLU A O 1
ATOM 641 N N . CYS A 1 86 ? 15.146 2.932 -9.789 1.00 86.56 86 CYS A N 1
ATOM 642 C CA . CYS A 1 86 ? 14.942 2.951 -11.237 1.00 86.56 86 CYS A CA 1
ATOM 643 C C . CYS A 1 86 ? 16.109 3.588 -12.024 1.00 86.56 86 CYS A C 1
ATOM 645 O O . CYS A 1 86 ? 16.114 3.567 -13.254 1.00 86.56 86 CYS A O 1
ATOM 647 N N . GLY A 1 87 ? 17.144 4.096 -11.353 1.00 89.94 87 GLY A N 1
ATOM 648 C CA . GLY A 1 87 ? 18.330 4.686 -11.978 1.00 89.94 87 GLY A CA 1
ATOM 649 C C . GLY A 1 87 ? 18.217 6.179 -12.298 1.00 89.94 87 GLY A C 1
ATOM 650 O O . GLY A 1 87 ? 19.094 6.710 -12.979 1.00 89.94 87 GLY A O 1
ATOM 651 N N . VAL A 1 88 ? 17.182 6.864 -11.806 1.00 91.62 88 VAL A N 1
ATOM 652 C CA . VAL A 1 88 ? 17.078 8.326 -11.901 1.00 91.62 88 VAL A CA 1
ATOM 653 C C . VAL A 1 88 ? 18.157 8.961 -11.006 1.00 91.62 88 VAL A C 1
ATOM 655 O O . VAL A 1 88 ? 18.290 8.563 -9.845 1.00 91.62 88 VAL A O 1
ATOM 658 N N . PRO A 1 89 ? 18.921 9.964 -11.483 1.00 94.81 89 PRO A N 1
ATOM 659 C CA . PRO A 1 89 ? 19.888 10.674 -10.647 1.00 94.81 89 PRO A CA 1
ATOM 660 C C . PRO A 1 89 ? 19.242 11.247 -9.379 1.00 94.81 89 PRO A C 1
ATOM 662 O O . PRO A 1 89 ? 18.166 11.842 -9.442 1.00 94.81 89 PRO A O 1
ATOM 665 N N . CYS A 1 90 ? 19.903 11.103 -8.227 1.00 95.81 90 CYS A N 1
ATOM 666 C CA . CYS A 1 90 ? 19.309 11.417 -6.922 1.00 95.81 90 CYS A CA 1
ATOM 667 C C . CYS A 1 90 ? 18.808 12.866 -6.795 1.00 95.81 90 CYS A C 1
ATOM 669 O O . CYS A 1 90 ? 17.759 13.100 -6.202 1.00 95.81 90 CYS A O 1
ATOM 671 N N . ASN A 1 91 ? 19.501 13.833 -7.401 1.00 96.44 91 ASN A N 1
ATOM 672 C CA . ASN A 1 91 ? 19.085 15.235 -7.431 1.00 96.44 91 ASN A CA 1
ATOM 673 C C . ASN A 1 91 ? 17.815 15.463 -8.271 1.00 96.44 91 ASN A C 1
ATOM 675 O O . ASN A 1 91 ? 17.002 16.321 -7.931 1.00 96.44 91 ASN A O 1
ATOM 679 N N . VAL A 1 92 ? 17.630 14.703 -9.355 1.00 95.94 92 VAL A N 1
ATOM 680 C CA . VAL A 1 92 ? 16.419 14.749 -10.187 1.00 95.94 92 VAL A CA 1
ATOM 681 C C . VAL A 1 92 ? 15.265 14.071 -9.455 1.00 95.94 92 VAL A C 1
ATOM 683 O O . VAL A 1 92 ? 14.197 14.666 -9.348 1.00 95.94 92 VAL A O 1
ATOM 686 N N . ALA A 1 93 ? 15.502 12.887 -8.883 1.00 94.38 93 ALA A N 1
ATOM 687 C CA . ALA A 1 93 ? 14.517 12.156 -8.090 1.00 94.38 93 ALA A CA 1
ATOM 688 C C . ALA A 1 93 ? 13.989 13.004 -6.921 1.00 94.38 93 ALA A C 1
ATOM 690 O O . ALA A 1 93 ? 12.782 13.190 -6.788 1.00 94.38 93 ALA A O 1
ATOM 691 N N . GLN A 1 94 ? 14.891 13.602 -6.134 1.00 95.00 94 GLN A N 1
ATOM 692 C CA . GLN A 1 94 ? 14.518 14.484 -5.029 1.00 95.00 94 GLN A CA 1
ATOM 693 C C . GLN A 1 94 ? 13.716 15.693 -5.522 1.00 95.00 94 GLN A C 1
ATOM 695 O O . GLN A 1 94 ? 12.678 16.019 -4.954 1.00 95.00 94 GLN A O 1
ATOM 700 N N . LYS A 1 95 ? 14.161 16.362 -6.594 1.00 96.19 95 LYS A N 1
ATOM 701 C CA . LYS A 1 95 ? 13.452 17.531 -7.130 1.00 96.19 95 LYS A CA 1
ATOM 702 C C . LYS A 1 95 ? 12.019 17.190 -7.552 1.00 96.19 95 LYS A C 1
ATOM 704 O O . LYS A 1 95 ? 11.120 17.976 -7.268 1.00 96.19 95 LYS A O 1
ATOM 709 N N . LEU A 1 96 ? 11.819 16.061 -8.234 1.00 94.88 96 LEU A N 1
ATOM 710 C CA . LEU A 1 96 ? 10.505 15.641 -8.724 1.00 94.88 96 LEU A CA 1
ATOM 711 C C . LEU A 1 96 ? 9.572 15.244 -7.576 1.00 94.88 96 LEU A C 1
ATOM 713 O O . LEU A 1 96 ? 8.475 15.788 -7.477 1.00 94.88 96 LEU A O 1
ATOM 717 N N . ALA A 1 97 ? 10.038 14.384 -6.668 1.00 92.44 97 ALA A N 1
ATOM 718 C CA . ALA A 1 97 ? 9.218 13.873 -5.570 1.00 92.44 97 ALA A CA 1
ATOM 719 C C . ALA A 1 97 ? 8.774 14.980 -4.597 1.00 92.44 97 ALA A C 1
ATOM 721 O O . ALA A 1 97 ? 7.648 14.985 -4.103 1.00 92.44 97 ALA A O 1
ATOM 722 N N . TYR A 1 98 ? 9.643 15.963 -4.342 1.00 94.06 98 TYR A N 1
ATOM 723 C CA . TYR A 1 98 ? 9.342 17.057 -3.417 1.00 94.06 98 TYR A CA 1
ATOM 724 C C . TYR A 1 98 ? 8.536 18.201 -4.049 1.00 94.06 98 TYR A C 1
ATOM 726 O O . TYR A 1 98 ? 8.056 19.075 -3.326 1.00 94.06 98 TYR A O 1
ATOM 734 N N . ALA A 1 99 ? 8.329 18.202 -5.372 1.00 92.00 99 ALA A N 1
ATOM 735 C CA . ALA A 1 99 ? 7.649 19.292 -6.078 1.00 92.00 99 ALA A CA 1
ATOM 736 C C . ALA A 1 99 ? 6.194 19.506 -5.623 1.00 92.00 99 ALA A C 1
ATOM 738 O O . ALA A 1 99 ? 5.655 20.602 -5.775 1.00 92.00 99 ALA A O 1
ATOM 739 N N . ARG A 1 100 ? 5.554 18.471 -5.063 1.00 84.81 100 ARG A N 1
ATOM 740 C CA . ARG A 1 100 ? 4.120 18.473 -4.717 1.00 84.81 100 ARG A CA 1
ATOM 741 C C . ARG A 1 100 ? 3.836 18.457 -3.222 1.00 84.81 100 ARG A C 1
ATOM 743 O O . ARG A 1 100 ? 2.669 18.532 -2.842 1.00 84.81 100 ARG A O 1
ATOM 750 N N . VAL A 1 101 ? 4.872 18.414 -2.381 1.00 88.94 101 VAL A N 1
ATOM 751 C CA . VAL A 1 101 ? 4.724 18.323 -0.919 1.00 88.94 101 VAL A CA 1
ATOM 752 C C . VAL A 1 101 ? 3.858 19.460 -0.383 1.00 88.94 101 VAL A C 1
ATOM 754 O O . VAL A 1 101 ? 2.905 19.213 0.346 1.00 88.94 101 VAL A O 1
ATOM 757 N N . ASP A 1 102 ? 4.121 20.698 -0.809 1.00 87.00 102 ASP A N 1
ATOM 758 C CA . ASP A 1 102 ? 3.366 21.873 -0.361 1.00 87.00 102 ASP A CA 1
ATOM 759 C C . ASP A 1 102 ? 1.886 21.826 -0.791 1.00 87.00 102 ASP A C 1
ATOM 761 O O . ASP A 1 102 ? 0.990 22.102 0.009 1.00 87.00 102 ASP A O 1
ATOM 765 N N . GLN A 1 103 ? 1.603 21.406 -2.030 1.00 86.06 103 GLN A N 1
ATOM 766 C CA . GLN A 1 103 ? 0.228 21.242 -2.513 1.00 86.06 103 GLN A CA 1
ATOM 767 C C . GLN A 1 103 ? -0.517 20.158 -1.722 1.00 86.06 103 GLN A C 1
ATOM 769 O O . GLN A 1 103 ? -1.657 20.374 -1.307 1.00 86.06 103 GLN A O 1
ATOM 774 N N . MET A 1 104 ? 0.115 19.004 -1.503 1.00 84.38 104 MET A N 1
ATOM 775 C CA . MET A 1 104 ? -0.470 17.906 -0.734 1.00 84.38 104 MET A CA 1
ATOM 776 C C . MET A 1 104 ? -0.713 18.310 0.717 1.00 84.38 104 MET A C 1
ATOM 778 O O . MET A 1 104 ? -1.807 18.094 1.235 1.00 84.38 104 MET A O 1
ATOM 782 N N . HIS A 1 105 ? 0.265 18.962 1.346 1.00 85.56 105 HIS A N 1
ATOM 783 C CA . HIS A 1 105 ? 0.150 19.467 2.708 1.00 85.56 105 HIS A CA 1
ATOM 784 C C . HIS A 1 105 ? -1.055 20.407 2.849 1.00 85.56 105 HIS A C 1
ATOM 786 O O . HIS A 1 105 ? -1.903 20.215 3.722 1.00 85.56 105 HIS A O 1
ATOM 792 N N . LYS A 1 106 ? -1.199 21.373 1.932 1.00 86.25 106 LYS A N 1
ATOM 793 C CA . LYS A 1 106 ? -2.359 22.278 1.885 1.00 86.25 106 LYS A CA 1
ATOM 794 C C . LYS A 1 106 ? -3.678 21.525 1.695 1.00 86.25 106 LYS A C 1
ATOM 796 O O . LYS A 1 106 ? -4.662 21.857 2.352 1.00 86.25 106 LYS A O 1
ATOM 801 N N . GLY A 1 107 ? -3.698 20.500 0.842 1.00 83.44 107 GLY A N 1
ATOM 802 C CA . GLY A 1 107 ? -4.872 19.647 0.635 1.00 83.44 107 GLY A CA 1
ATOM 803 C C . GLY A 1 107 ? -5.258 18.834 1.876 1.00 83.44 107 GLY A C 1
ATOM 804 O O . GLY A 1 107 ? -6.441 18.645 2.157 1.00 83.44 107 GLY A O 1
ATOM 805 N N . MET A 1 108 ? -4.274 18.389 2.657 1.00 81.38 108 MET A N 1
ATOM 806 C CA . MET A 1 108 ? -4.500 17.626 3.885 1.00 81.38 108 MET A CA 1
ATOM 807 C C . MET A 1 108 ? -4.899 18.501 5.075 1.00 81.38 108 MET A C 1
ATOM 809 O O . MET A 1 108 ? -5.640 18.032 5.936 1.00 81.38 108 MET A O 1
ATOM 813 N N . HIS A 1 109 ? -4.475 19.768 5.108 1.00 84.25 109 HIS A N 1
ATOM 814 C CA . HIS A 1 109 ? -4.716 20.683 6.229 1.00 84.25 109 HIS A CA 1
ATOM 815 C C . HIS A 1 109 ? -6.207 20.846 6.584 1.00 84.25 109 HIS A C 1
ATOM 817 O O . HIS A 1 109 ? -6.554 21.034 7.747 1.00 84.25 109 HIS A O 1
ATOM 823 N N . GLY A 1 110 ? -7.107 20.777 5.598 1.00 83.31 110 GLY A N 1
ATOM 824 C CA . GLY A 1 110 ? -8.552 20.916 5.819 1.00 83.31 110 GLY A CA 1
ATOM 825 C C . GLY A 1 110 ? -9.273 19.641 6.271 1.00 83.31 110 GLY A C 1
ATOM 826 O O . GLY A 1 110 ? -10.473 19.685 6.535 1.00 83.31 110 GLY A O 1
ATOM 827 N N . ARG A 1 111 ? -8.593 18.490 6.323 1.00 85.00 111 ARG A N 1
ATOM 828 C CA . ARG A 1 111 ? -9.242 17.196 6.577 1.00 85.00 111 ARG A CA 1
ATOM 829 C C . ARG A 1 111 ? -9.446 16.952 8.074 1.00 85.00 111 ARG A C 1
ATOM 831 O O . ARG A 1 111 ? -8.549 17.158 8.887 1.00 85.00 111 ARG A O 1
ATOM 838 N N . ASN A 1 112 ? -10.608 16.405 8.431 1.00 87.88 112 ASN A N 1
ATOM 839 C CA . ASN A 1 112 ? -10.855 15.898 9.780 1.00 87.88 112 ASN A CA 1
ATOM 840 C C . ASN A 1 112 ? -10.203 14.517 9.967 1.00 87.88 112 ASN A C 1
ATOM 842 O O . ASN A 1 112 ? -10.840 13.482 9.775 1.00 87.88 112 ASN A O 1
ATOM 846 N N . MET A 1 113 ? -8.931 14.518 10.363 1.00 85.31 113 MET A N 1
ATOM 847 C CA . MET A 1 113 ? -8.139 13.299 10.566 1.00 85.31 113 MET A CA 1
ATOM 848 C C . MET A 1 113 ? -8.636 12.433 11.729 1.00 85.31 113 MET A C 1
ATOM 850 O O . MET A 1 113 ? -8.408 11.230 11.738 1.00 85.31 113 MET A O 1
ATOM 854 N N . ALA A 1 114 ? -9.349 13.016 12.694 1.00 89.50 114 ALA A N 1
ATOM 855 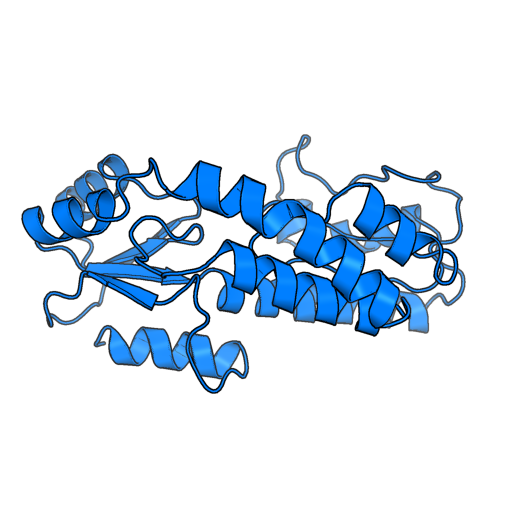C CA . ALA A 1 114 ? -9.826 12.303 13.876 1.00 89.50 114 ALA A CA 1
ATOM 856 C C . ALA A 1 114 ? -11.208 11.654 13.688 1.00 89.50 114 ALA A C 1
ATOM 858 O O . ALA A 1 114 ? -11.714 11.039 14.625 1.00 89.50 114 ALA A O 1
ATOM 859 N N . ASN A 1 115 ? -11.851 11.806 12.521 1.00 91.75 115 ASN A N 1
ATOM 860 C CA . ASN A 1 115 ? -13.217 11.321 12.312 1.00 91.75 115 ASN A CA 1
ATOM 861 C C . ASN A 1 115 ? -13.334 9.810 12.570 1.00 91.75 115 ASN A C 1
ATOM 863 O O . ASN A 1 115 ? -14.108 9.385 13.424 1.00 91.75 115 ASN A O 1
ATOM 867 N N . MET A 1 116 ? -12.519 9.012 11.875 1.00 94.12 116 MET A N 1
ATOM 868 C CA . MET A 1 116 ? -12.579 7.550 11.947 1.00 94.12 116 MET A CA 1
ATOM 869 C C . MET A 1 116 ? -12.286 7.037 13.363 1.00 94.12 116 MET A C 1
ATOM 871 O O . MET A 1 116 ? -13.088 6.295 13.927 1.00 94.12 116 MET A O 1
ATOM 875 N N . SER A 1 117 ? -11.214 7.528 13.997 1.00 94.75 117 SER A N 1
ATOM 876 C CA . SER A 1 117 ? -10.849 7.140 15.366 1.00 94.75 117 SER A CA 1
ATOM 877 C C . SER A 1 117 ? -11.893 7.566 16.402 1.00 94.75 117 SER A C 1
ATOM 879 O O . SER A 1 117 ? -12.153 6.835 17.358 1.00 94.75 117 SER A O 1
ATOM 881 N N . SER A 1 118 ? -12.556 8.710 16.201 1.00 96.12 118 SER A N 1
ATOM 882 C CA . SER A 1 118 ? -13.658 9.154 17.063 1.00 96.12 118 SER A CA 1
ATOM 883 C C . SER A 1 118 ? -14.874 8.233 16.953 1.00 96.12 118 SER A C 1
ATOM 885 O O . SER A 1 118 ? -15.466 7.885 17.974 1.00 96.12 118 SER A O 1
ATOM 887 N N . VAL A 1 119 ? -15.238 7.807 15.740 1.00 97.12 119 VAL A N 1
ATOM 888 C CA . VAL A 1 119 ? -16.358 6.877 15.516 1.00 97.12 119 VAL A CA 1
ATOM 889 C C . VAL A 1 119 ? -16.037 5.487 16.066 1.00 97.12 119 VAL A C 1
ATOM 891 O O . VAL A 1 119 ? -16.854 4.932 16.802 1.00 97.12 119 VAL A O 1
ATOM 894 N N . ALA A 1 120 ? -14.845 4.951 15.788 1.00 97.62 120 ALA A N 1
ATOM 895 C CA . ALA A 1 120 ? -14.392 3.665 16.323 1.00 97.62 120 ALA A CA 1
ATOM 896 C C . ALA A 1 120 ? -14.430 3.651 17.862 1.00 97.62 120 ALA A C 1
ATOM 898 O O . ALA A 1 120 ? -14.950 2.714 18.472 1.00 97.62 120 ALA A O 1
ATOM 899 N N . LYS A 1 121 ? -13.998 4.753 18.491 1.00 97.81 121 LYS A N 1
ATOM 900 C CA . LYS A 1 121 ? -14.086 4.951 19.942 1.00 97.81 121 LYS A CA 1
ATOM 901 C C . LYS A 1 121 ? -15.521 4.984 20.465 1.00 97.81 121 LYS A C 1
ATOM 903 O O . LYS A 1 121 ? -15.793 4.389 21.503 1.00 97.81 121 LYS A O 1
ATOM 908 N N . LEU A 1 122 ? -16.440 5.669 19.782 1.00 98.06 122 LEU A N 1
ATOM 909 C CA . LEU A 1 122 ? -17.854 5.721 20.180 1.00 98.06 122 LEU A CA 1
ATOM 910 C C . LEU A 1 122 ? -18.537 4.354 20.077 1.00 98.06 122 LEU A C 1
ATOM 912 O O . LEU A 1 122 ? -19.365 4.013 20.919 1.00 98.06 122 LEU A O 1
ATOM 916 N N . LEU A 1 123 ? -18.186 3.575 19.054 1.00 98.00 123 LEU A N 1
ATOM 917 C CA . LEU A 1 123 ? -18.701 2.222 18.849 1.00 98.00 123 LEU A CA 1
ATOM 918 C C . LEU A 1 123 ? -17.988 1.174 19.713 1.00 98.00 123 LEU A C 1
ATOM 920 O O . LEU A 1 123 ? -18.467 0.040 19.797 1.00 98.00 123 LEU A O 1
ATOM 924 N N . ASP A 1 124 ? -16.876 1.539 20.357 1.00 97.88 124 ASP A N 1
ATOM 925 C CA . ASP A 1 124 ? -16.011 0.641 21.122 1.00 97.88 124 ASP A CA 1
ATOM 926 C C . ASP A 1 124 ? -15.660 -0.618 20.303 1.00 97.88 124 ASP A C 1
ATOM 928 O O . ASP A 1 124 ? -15.987 -1.750 20.681 1.00 97.88 124 ASP A O 1
ATOM 932 N N . ILE A 1 125 ? -15.081 -0.397 19.119 1.00 98.12 125 ILE A N 1
ATOM 933 C CA . ILE A 1 125 ? -14.607 -1.431 18.188 1.00 98.12 125 ILE A CA 1
ATOM 934 C C . ILE A 1 125 ? -13.186 -1.100 17.743 1.00 98.12 125 ILE A C 1
ATOM 936 O O . ILE A 1 125 ? -12.929 0.040 17.377 1.00 98.12 125 ILE A O 1
ATOM 940 N N . ASN A 1 126 ? -12.271 -2.071 17.780 1.00 98.50 126 ASN A N 1
ATOM 941 C CA . ASN A 1 126 ? -10.883 -1.837 17.381 1.00 98.50 126 ASN A CA 1
ATOM 942 C C . ASN A 1 126 ? -10.785 -1.483 15.892 1.00 98.50 126 ASN A C 1
ATOM 944 O O . ASN A 1 126 ? -11.577 -1.965 15.082 1.00 98.50 126 ASN A O 1
ATOM 948 N N . ASP A 1 127 ? -9.802 -0.663 15.535 1.00 98.06 127 ASP A N 1
ATOM 949 C CA . ASP A 1 127 ? -9.564 -0.228 14.162 1.00 98.06 127 A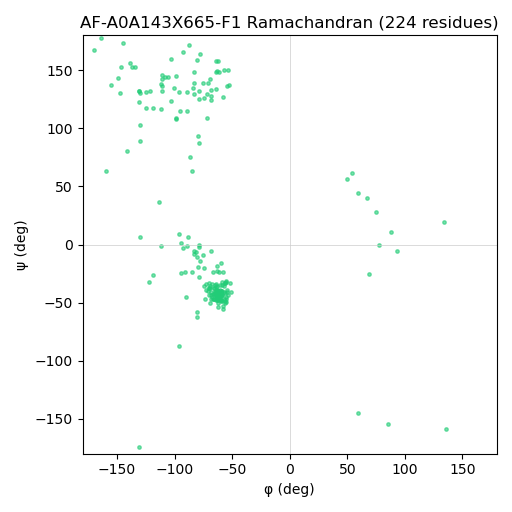SP A CA 1
ATOM 950 C C . ASP A 1 127 ? -8.061 -0.022 13.918 1.00 98.06 127 ASP A C 1
ATOM 952 O O . ASP A 1 127 ? -7.376 0.641 14.707 1.00 98.06 127 ASP A O 1
ATOM 956 N N . LEU A 1 128 ? -7.539 -0.591 12.832 1.00 97.06 128 LEU A N 1
ATOM 957 C CA . LEU A 1 128 ? -6.164 -0.383 12.375 1.00 97.06 128 LEU A CA 1
ATOM 958 C C . LEU A 1 128 ? -6.100 -0.194 10.864 1.00 97.06 128 LEU A C 1
ATOM 960 O O . LEU A 1 128 ? -6.907 -0.761 10.130 1.00 97.06 128 LEU A O 1
ATOM 964 N N . ALA A 1 129 ? -5.075 0.524 10.413 1.00 95.44 129 ALA A N 1
ATOM 965 C CA . ALA A 1 129 ? -4.733 0.655 9.005 1.00 95.44 129 ALA A CA 1
ATOM 966 C C . ALA A 1 129 ? -3.414 -0.057 8.677 1.00 95.44 129 ALA A C 1
ATOM 968 O O . ALA A 1 129 ? -2.432 0.083 9.410 1.00 95.44 129 ALA A O 1
ATOM 969 N N . LEU A 1 130 ? -3.380 -0.790 7.566 1.00 95.00 130 LEU A N 1
ATOM 970 C CA . LEU A 1 130 ? -2.191 -1.452 7.027 1.00 95.00 130 LEU A CA 1
ATOM 971 C C . LEU A 1 130 ? -2.060 -1.105 5.538 1.00 95.00 130 LEU A C 1
ATOM 973 O O . LEU A 1 130 ? -2.585 -1.811 4.675 1.00 95.00 130 LEU A O 1
ATOM 977 N N . HIS A 1 131 ? -1.360 -0.008 5.258 1.00 93.69 131 HIS A N 1
ATOM 978 C CA . HIS A 1 131 ? -1.151 0.504 3.908 1.00 93.69 131 HIS A CA 1
ATOM 979 C C . HIS A 1 131 ? 0.197 0.023 3.351 1.00 93.69 131 HIS A C 1
ATOM 981 O O . HIS A 1 131 ? 0.272 -1.082 2.809 1.00 93.69 131 HIS A O 1
ATOM 987 N N . THR A 1 132 ? 1.290 0.755 3.608 1.00 92.38 132 THR A N 1
ATOM 988 C CA . THR A 1 132 ? 2.637 0.409 3.116 1.00 92.38 132 THR A CA 1
ATOM 989 C C . THR A 1 132 ? 3.063 -1.045 3.401 1.00 92.38 132 THR A C 1
ATOM 991 O O . THR A 1 132 ? 3.647 -1.663 2.508 1.00 92.38 132 THR A O 1
ATOM 994 N N . PRO A 1 133 ? 2.796 -1.658 4.579 1.00 94.81 133 PRO A N 1
ATOM 995 C CA . PRO A 1 133 ? 3.133 -3.065 4.797 1.00 94.81 133 PRO A CA 1
ATOM 996 C C . PRO A 1 133 ? 2.466 -4.018 3.794 1.00 94.81 133 PRO A C 1
ATOM 998 O O . PRO A 1 133 ? 3.115 -4.952 3.327 1.00 94.81 133 PRO A O 1
ATOM 1001 N N . ALA A 1 134 ? 1.198 -3.779 3.439 1.00 94.69 134 ALA A N 1
ATOM 1002 C CA . ALA A 1 134 ? 0.477 -4.589 2.460 1.00 94.69 134 ALA A CA 1
ATOM 1003 C C . ALA A 1 134 ? 1.027 -4.365 1.041 1.00 94.69 134 ALA A C 1
ATOM 1005 O O . ALA A 1 134 ? 1.296 -5.334 0.326 1.00 94.69 134 ALA A O 1
ATOM 1006 N N . ASP A 1 135 ? 1.296 -3.110 0.676 1.00 93.44 135 ASP A N 1
ATOM 1007 C CA . ASP A 1 135 ? 1.828 -2.759 -0.645 1.00 93.44 135 ASP A CA 1
ATOM 1008 C C . ASP A 1 135 ? 3.214 -3.349 -0.891 1.00 93.44 135 ASP A C 1
ATOM 1010 O O . ASP A 1 135 ? 3.500 -3.847 -1.978 1.00 93.44 135 ASP A O 1
ATOM 1014 N N . ILE A 1 136 ? 4.079 -3.357 0.128 1.00 93.44 136 ILE A N 1
ATOM 1015 C CA . ILE A 1 136 ? 5.410 -3.967 0.041 1.00 93.44 136 ILE A CA 1
ATOM 1016 C C . ILE A 1 136 ? 5.313 -5.466 -0.256 1.00 93.44 136 ILE A C 1
ATOM 1018 O O . ILE A 1 136 ? 6.124 -5.994 -1.022 1.00 93.44 136 ILE A O 1
ATOM 1022 N N . LEU A 1 137 ? 4.346 -6.167 0.343 1.00 95.38 137 LEU A N 1
ATOM 1023 C CA . LEU A 1 137 ? 4.143 -7.594 0.095 1.00 95.38 137 LEU A CA 1
ATOM 1024 C C . LEU A 1 137 ? 3.703 -7.846 -1.349 1.00 95.38 137 LEU A C 1
ATOM 1026 O O . LEU A 1 137 ? 4.290 -8.701 -2.020 1.00 95.38 137 LEU A O 1
ATOM 1030 N N . ALA A 1 138 ? 2.726 -7.075 -1.832 1.00 94.06 138 ALA A N 1
ATOM 1031 C CA . ALA A 1 138 ? 2.249 -7.156 -3.209 1.00 94.06 138 ALA A CA 1
ATOM 1032 C C . ALA A 1 138 ? 3.366 -6.818 -4.209 1.00 94.06 138 ALA A C 1
ATOM 1034 O O . ALA A 1 138 ? 3.618 -7.582 -5.142 1.00 94.06 138 ALA A O 1
ATOM 1035 N N . GLU A 1 139 ? 4.101 -5.728 -3.977 1.00 92.69 139 GLU A N 1
ATOM 1036 C CA . GLU A 1 139 ? 5.202 -5.301 -4.836 1.00 92.69 139 GLU A CA 1
ATOM 1037 C C . GLU A 1 139 ? 6.291 -6.366 -4.936 1.00 92.69 139 GLU A C 1
ATOM 1039 O O . GLU A 1 139 ? 6.701 -6.718 -6.038 1.00 92.69 139 GLU A O 1
ATOM 1044 N N . ARG A 1 140 ? 6.747 -6.915 -3.802 1.00 94.62 140 ARG A N 1
ATOM 1045 C CA . ARG A 1 140 ? 7.808 -7.933 -3.786 1.00 94.62 140 ARG A CA 1
ATOM 1046 C C . ARG A 1 140 ? 7.384 -9.208 -4.496 1.00 94.62 140 ARG A C 1
ATOM 1048 O O . ARG A 1 140 ? 8.189 -9.789 -5.223 1.00 94.62 140 ARG A O 1
ATOM 1055 N N . TYR A 1 141 ? 6.147 -9.652 -4.278 1.00 96.25 141 TYR A N 1
ATOM 1056 C CA . TYR A 1 141 ? 5.622 -10.829 -4.958 1.00 96.25 141 TYR A CA 1
ATOM 1057 C C . TYR A 1 141 ? 5.578 -10.600 -6.470 1.00 96.25 141 TYR A C 1
ATOM 1059 O O . TYR A 1 141 ? 6.177 -11.370 -7.221 1.00 96.25 141 TYR A O 1
ATOM 1067 N N . THR A 1 142 ? 4.946 -9.514 -6.917 1.00 94.94 142 THR A N 1
ATOM 1068 C CA . THR A 1 142 ? 4.811 -9.214 -8.345 1.00 94.94 142 THR A CA 1
ATOM 1069 C C . THR A 1 142 ? 6.172 -8.960 -8.990 1.00 94.94 142 THR A C 1
ATOM 1071 O O . THR A 1 142 ? 6.428 -9.495 -10.064 1.00 94.94 142 THR A O 1
ATOM 1074 N N . GLN A 1 143 ? 7.088 -8.238 -8.333 1.00 94.31 143 GLN A N 1
ATOM 1075 C CA . GLN A 1 143 ? 8.445 -8.019 -8.844 1.00 94.31 143 GLN A CA 1
ATOM 1076 C C . GLN A 1 143 ? 9.174 -9.344 -9.050 1.00 94.31 143 GLN A C 1
ATOM 1078 O O . GLN A 1 143 ? 9.751 -9.545 -10.110 1.00 94.31 143 GLN A O 1
ATOM 1083 N N . LYS A 1 144 ? 9.079 -10.286 -8.103 1.00 96.38 144 LYS A N 1
ATOM 1084 C CA . LYS A 1 144 ? 9.678 -11.617 -8.258 1.00 96.38 144 LYS A CA 1
ATOM 1085 C C . LYS A 1 144 ? 9.119 -12.366 -9.473 1.00 96.38 144 LYS A C 1
ATOM 1087 O O . LYS A 1 144 ? 9.872 -13.030 -10.179 1.00 96.38 144 LYS A O 1
ATOM 1092 N N . VAL A 1 145 ? 7.811 -12.269 -9.724 1.00 96.50 145 VAL A N 1
ATOM 1093 C CA . VAL A 1 145 ? 7.186 -12.875 -10.912 1.00 96.50 145 VAL A CA 1
ATOM 1094 C C . VAL A 1 145 ? 7.705 -12.215 -12.198 1.00 96.50 145 VAL A C 1
ATOM 1096 O O . VAL A 1 145 ? 7.986 -12.912 -13.171 1.00 96.50 145 VAL A O 1
ATOM 1099 N N . MET A 1 146 ? 7.876 -10.890 -12.206 1.00 94.94 146 MET A N 1
ATOM 1100 C CA . MET A 1 146 ? 8.421 -10.157 -13.357 1.00 94.94 146 MET A CA 1
ATOM 1101 C C . MET A 1 146 ? 9.911 -10.438 -13.588 1.00 94.94 146 MET A C 1
ATOM 1103 O O . MET A 1 146 ? 10.339 -10.554 -14.734 1.00 94.94 146 MET A O 1
ATOM 1107 N N . ASP A 1 147 ? 10.695 -10.581 -12.521 1.00 94.69 147 ASP A N 1
ATOM 1108 C CA . ASP A 1 147 ? 12.110 -10.942 -12.602 1.00 94.69 147 ASP A CA 1
ATOM 1109 C C . ASP A 1 147 ? 12.271 -12.336 -13.225 1.00 94.69 147 ASP A C 1
ATOM 1111 O O . ASP A 1 147 ? 13.077 -12.502 -14.138 1.00 94.69 147 ASP A O 1
ATOM 1115 N N . GLN A 1 148 ? 11.436 -13.306 -12.828 1.00 96.75 148 GLN A N 1
ATOM 1116 C CA . GLN A 1 148 ? 11.436 -14.641 -13.437 1.00 96.75 148 GLN A CA 1
ATOM 1117 C C . GLN A 1 148 ? 11.081 -14.597 -14.930 1.00 96.75 148 GLN A C 1
ATOM 1119 O O . GLN A 1 148 ? 11.755 -15.232 -15.737 1.00 96.75 148 GLN A O 1
ATOM 1124 N N . LEU A 1 149 ? 10.071 -13.808 -15.323 1.00 96.12 149 LEU A N 1
ATOM 1125 C CA . LEU A 1 149 ? 9.733 -13.613 -16.739 1.00 96.12 149 LEU A CA 1
ATOM 1126 C C . LEU A 1 149 ? 10.931 -13.077 -17.536 1.00 96.12 149 LEU A C 1
ATOM 1128 O O . LEU A 1 149 ? 11.168 -13.510 -18.662 1.00 96.12 149 LEU A O 1
ATOM 1132 N N . MET A 1 150 ? 11.686 -12.139 -16.963 1.00 93.25 150 MET A N 1
ATOM 1133 C CA . MET A 1 150 ? 12.869 -11.567 -17.606 1.00 93.25 150 MET A CA 1
ATOM 1134 C C . MET A 1 150 ? 14.029 -12.560 -17.707 1.00 93.25 150 MET A C 1
ATOM 1136 O O . MET A 1 150 ? 14.777 -12.508 -18.682 1.00 93.25 150 MET A O 1
ATOM 1140 N N . GLU A 1 151 ? 14.188 -13.459 -16.736 1.00 95.75 151 GLU A N 1
ATOM 1141 C CA . GLU A 1 151 ? 15.164 -14.552 -16.805 1.00 95.75 151 GLU A CA 1
ATOM 1142 C C . GLU A 1 151 ? 14.793 -15.566 -17.895 1.00 95.75 151 GLU A C 1
ATOM 1144 O O . GLU A 1 151 ? 15.640 -15.937 -18.712 1.00 95.75 151 GLU A O 1
ATOM 1149 N N . ASP A 1 152 ? 13.517 -15.952 -17.959 1.00 97.19 152 ASP A N 1
ATOM 1150 C CA . ASP A 1 152 ? 13.007 -16.933 -18.919 1.00 97.19 152 ASP A CA 1
ATOM 1151 C C . ASP A 1 152 ? 12.941 -16.357 -20.346 1.00 97.19 152 ASP A C 1
ATOM 1153 O O . ASP A 1 152 ? 13.157 -17.065 -21.337 1.00 97.19 152 ASP A O 1
ATOM 1157 N N . LYS A 1 153 ? 12.656 -15.053 -20.467 1.00 96.38 153 LYS A N 1
ATOM 1158 C CA . LYS A 1 153 ? 12.501 -14.327 -21.733 1.00 96.38 153 LYS A CA 1
ATOM 1159 C C . LYS A 1 153 ? 13.119 -12.913 -21.652 1.00 96.38 153 LYS A C 1
ATOM 1161 O O . LYS A 1 153 ? 12.385 -11.926 -21.582 1.00 96.38 153 LYS A O 1
ATOM 1166 N N . PRO A 1 154 ? 14.454 -12.762 -21.799 1.00 90.31 154 PRO A N 1
ATOM 1167 C CA . PRO A 1 154 ? 15.153 -11.466 -21.684 1.00 90.31 154 PRO A CA 1
ATOM 1168 C C . PRO A 1 154 ? 14.716 -10.365 -22.666 1.00 90.31 154 PRO A C 1
ATOM 1170 O O . PRO A 1 154 ? 15.034 -9.194 -22.472 1.00 90.31 154 PRO A O 1
ATOM 1173 N N . GLY A 1 155 ? 14.007 -10.736 -23.735 1.00 90.25 155 GLY A N 1
ATOM 1174 C CA . GLY A 1 155 ? 13.397 -9.829 -24.709 1.00 90.25 155 GLY A CA 1
ATOM 1175 C C . GLY A 1 155 ? 11.872 -9.881 -24.678 1.00 90.25 155 GLY A C 1
ATOM 1176 O O . GLY A 1 155 ? 11.254 -9.859 -25.742 1.00 90.25 155 GLY A O 1
ATOM 1177 N N . CYS A 1 156 ? 11.269 -10.044 -23.497 1.00 94.75 156 CYS A N 1
ATOM 1178 C CA . CYS A 1 156 ? 9.819 -10.058 -23.369 1.00 94.75 156 CYS A CA 1
ATOM 1179 C C . CYS A 1 156 ? 9.207 -8.725 -23.828 1.00 94.75 156 CYS A C 1
ATOM 1181 O O . CYS A 1 156 ? 9.815 -7.649 -23.770 1.00 94.75 156 CYS A O 1
ATOM 1183 N N . THR A 1 157 ? 8.003 -8.828 -24.364 1.00 95.00 157 THR A N 1
ATOM 1184 C CA . THR A 1 157 ? 7.199 -7.707 -24.833 1.00 95.00 157 THR A CA 1
ATOM 1185 C C . THR A 1 157 ? 6.276 -7.216 -23.726 1.00 95.00 157 THR A C 1
ATOM 1187 O O . THR A 1 157 ? 6.034 -7.923 -22.750 1.00 95.00 157 THR A O 1
ATOM 1190 N N . CYS A 1 158 ? 5.698 -6.029 -23.886 1.00 93.12 158 CYS A N 1
ATOM 1191 C CA . CYS A 1 158 ? 4.653 -5.554 -22.987 1.00 93.12 158 CYS A CA 1
ATOM 1192 C C . CYS A 1 158 ? 3.469 -6.536 -22.923 1.00 93.12 158 CYS A C 1
ATOM 1194 O O . CYS A 1 158 ? 2.881 -6.686 -21.857 1.00 93.12 158 CYS A O 1
ATOM 1196 N N . GLN A 1 159 ? 3.140 -7.246 -24.014 1.00 95.81 159 GLN A N 1
ATOM 1197 C CA . GLN A 1 159 ? 2.111 -8.291 -23.972 1.00 95.81 159 GLN A CA 1
ATOM 1198 C C . GLN A 1 159 ? 2.504 -9.457 -23.067 1.00 95.81 159 GLN A C 1
ATOM 1200 O O . GLN A 1 159 ? 1.680 -9.901 -22.279 1.00 95.81 159 GLN A O 1
ATOM 1205 N N . ASP A 1 160 ? 3.757 -9.913 -23.129 1.00 96.94 160 ASP A N 1
ATOM 1206 C CA . ASP A 1 160 ? 4.233 -10.990 -22.253 1.00 96.94 160 ASP A CA 1
ATOM 1207 C C . ASP A 1 160 ? 4.128 -10.595 -20.772 1.00 96.94 160 ASP A C 1
ATOM 1209 O O . ASP A 1 160 ? 3.808 -11.430 -19.930 1.00 96.94 160 ASP A O 1
ATOM 1213 N N . VAL A 1 161 ? 4.353 -9.314 -20.453 1.00 95.50 161 VAL A N 1
ATOM 1214 C CA . VAL A 1 161 ? 4.160 -8.784 -19.096 1.00 95.50 161 VAL A CA 1
ATOM 1215 C C . VAL A 1 161 ? 2.696 -8.866 -18.672 1.00 95.50 161 VAL A C 1
ATOM 1217 O O . VAL A 1 161 ? 2.407 -9.355 -17.581 1.00 95.50 161 VAL A O 1
ATOM 1220 N N . ILE A 1 162 ? 1.766 -8.426 -19.527 1.00 95.38 162 ILE A N 1
ATOM 1221 C CA . ILE A 1 162 ? 0.324 -8.534 -19.260 1.00 95.38 162 ILE A CA 1
ATOM 1222 C C . ILE A 1 162 ? -0.075 -10.000 -19.070 1.00 95.38 162 ILE A C 1
ATOM 1224 O O . ILE A 1 162 ? -0.726 -10.330 -18.081 1.00 95.38 162 ILE A O 1
ATOM 1228 N N . ASP A 1 163 ? 0.355 -10.885 -19.965 1.00 97.00 163 ASP A N 1
ATOM 1229 C CA . ASP A 1 163 ? 0.033 -12.311 -19.911 1.00 97.00 163 ASP A CA 1
ATOM 1230 C C . ASP A 1 163 ? 0.564 -12.947 -18.618 1.00 97.00 163 ASP A C 1
ATOM 1232 O O . ASP A 1 163 ? -0.159 -13.693 -17.957 1.00 97.00 163 ASP A O 1
ATOM 1236 N N . GLN A 1 164 ? 1.786 -12.592 -18.205 1.00 97.12 164 GLN A N 1
ATOM 1237 C CA . GLN A 1 164 ? 2.375 -13.058 -16.954 1.00 97.12 164 GLN A CA 1
ATOM 1238 C C . GLN A 1 164 ? 1.624 -12.525 -15.727 1.00 97.12 164 GLN A C 1
ATOM 1240 O O . GLN A 1 164 ? 1.366 -13.294 -14.800 1.00 97.12 164 GLN A O 1
ATOM 1245 N N . LEU A 1 165 ? 1.237 -11.245 -15.703 1.00 95.75 165 LEU A N 1
ATOM 1246 C CA . LEU A 1 165 ? 0.411 -10.689 -14.623 1.00 95.75 165 LEU A CA 1
ATOM 1247 C C . LEU A 1 165 ? -0.932 -11.419 -14.529 1.00 95.75 165 LEU A C 1
ATOM 1249 O O . LEU A 1 165 ? -1.365 -11.763 -13.435 1.00 95.75 165 LEU A O 1
ATOM 1253 N N . MET A 1 166 ? -1.549 -11.753 -15.663 1.00 96.19 166 MET A N 1
ATOM 1254 C CA . MET A 1 166 ? -2.815 -12.491 -15.717 1.00 96.19 166 MET A CA 1
ATOM 1255 C C . MET A 1 166 ? -2.712 -13.958 -15.252 1.00 96.19 166 MET A C 1
ATOM 1257 O O . MET A 1 166 ? -3.743 -14.621 -15.124 1.00 96.19 166 MET A O 1
ATOM 1261 N N . THR A 1 167 ? -1.508 -14.470 -14.957 1.00 96.19 167 THR A N 1
ATOM 1262 C CA . THR A 1 167 ? -1.325 -15.766 -14.268 1.00 96.19 167 THR A CA 1
ATOM 1263 C C . THR A 1 167 ? -1.519 -15.674 -12.755 1.00 96.19 167 THR A C 1
ATOM 1265 O O . THR A 1 167 ? -1.762 -16.685 -12.095 1.00 96.19 167 THR A O 1
ATOM 1268 N N . ILE A 1 168 ? -1.419 -14.469 -12.195 1.00 95.62 168 ILE A N 1
ATOM 1269 C CA . ILE A 1 168 ? -1.609 -14.211 -10.773 1.00 95.62 168 ILE A CA 1
ATOM 1270 C C . ILE A 1 168 ? -3.116 -14.076 -10.518 1.00 95.62 168 ILE A C 1
ATOM 1272 O O . ILE A 1 168 ? -3.817 -13.318 -11.195 1.00 95.62 168 ILE A O 1
ATOM 1276 N N . ARG A 1 169 ? -3.616 -14.812 -9.520 1.00 96.25 169 ARG A N 1
ATOM 1277 C CA . ARG A 1 169 ? -5.050 -14.937 -9.215 1.00 96.25 169 ARG A CA 1
ATOM 1278 C C . ARG A 1 169 ? -5.731 -13.580 -9.023 1.00 96.25 169 ARG A C 1
ATOM 1280 O O . ARG A 1 169 ? -6.850 -13.397 -9.490 1.00 96.25 169 ARG A O 1
ATOM 1287 N N . GLU A 1 170 ? -5.068 -12.654 -8.340 1.00 94.31 170 GLU A N 1
ATOM 1288 C CA . GLU A 1 170 ? -5.579 -11.320 -8.022 1.00 94.31 170 GLU A CA 1
ATOM 1289 C C . GLU A 1 170 ? -5.840 -10.497 -9.296 1.00 94.31 170 GLU A C 1
ATOM 1291 O O . GLU A 1 170 ? -6.914 -9.920 -9.438 1.00 94.31 170 GLU A O 1
ATOM 1296 N N . TYR A 1 171 ? -4.932 -10.529 -10.276 1.00 93.50 171 TYR A N 1
ATOM 1297 C CA . TYR A 1 171 ? -5.126 -9.836 -11.556 1.00 93.50 171 TYR A CA 1
ATOM 1298 C C . TYR A 1 171 ? -6.127 -10.559 -12.462 1.00 93.50 171 TYR A C 1
ATOM 1300 O O . TYR A 1 171 ? -6.916 -9.918 -13.154 1.00 93.50 171 TYR A O 1
ATOM 1308 N N . GLN A 1 172 ? -6.136 -11.895 -12.442 1.00 93.81 172 GLN A N 1
ATOM 1309 C CA . GLN A 1 172 ? -7.112 -12.685 -13.192 1.00 93.81 172 GLN A CA 1
ATOM 1310 C C . GLN A 1 172 ? -8.548 -12.439 -12.705 1.00 93.81 172 GLN A C 1
ATOM 1312 O O . GLN A 1 172 ? -9.473 -12.392 -13.517 1.00 93.81 172 GLN A O 1
ATOM 1317 N N . GLY A 1 173 ? -8.723 -12.304 -11.388 1.00 93.44 173 GLY A N 1
ATOM 1318 C CA . GLY A 1 173 ? -10.008 -12.072 -10.733 1.00 93.44 173 GLY A CA 1
ATOM 1319 C C . GLY A 1 173 ? -10.476 -10.616 -10.736 1.00 93.44 173 GLY A C 1
ATOM 1320 O O . GLY A 1 173 ? -11.602 -10.361 -10.312 1.00 93.44 173 GLY A O 1
ATOM 1321 N N . ALA A 1 174 ? -9.648 -9.676 -11.201 1.00 91.88 174 ALA A N 1
ATOM 1322 C CA . ALA A 1 174 ? -10.008 -8.267 -11.281 1.00 91.88 174 ALA A CA 1
ATOM 1323 C C . ALA A 1 174 ? -11.178 -8.032 -12.253 1.00 91.88 174 ALA A C 1
ATOM 1325 O O . ALA A 1 174 ? -11.333 -8.730 -13.263 1.00 91.88 174 ALA A O 1
ATOM 1326 N N . TYR A 1 175 ? -11.983 -7.002 -11.971 1.00 92.38 175 TYR A N 1
ATOM 1327 C CA . TYR A 1 175 ? -12.998 -6.527 -12.910 1.00 92.38 175 TYR A CA 1
ATOM 1328 C C . TYR A 1 175 ? -12.358 -6.144 -14.247 1.00 92.38 175 TYR A C 1
ATOM 1330 O O . TYR A 1 175 ? -11.221 -5.676 -14.289 1.00 92.38 175 TYR A O 1
ATOM 1338 N N . ASP A 1 176 ? -13.101 -6.284 -15.347 1.00 90.06 176 ASP A N 1
ATOM 1339 C CA . ASP A 1 176 ? -12.571 -6.016 -16.692 1.00 90.06 176 ASP A CA 1
ATOM 1340 C C . ASP A 1 176 ? -11.989 -4.601 -16.839 1.00 90.06 176 ASP A C 1
ATOM 1342 O O . ASP A 1 176 ? -11.001 -4.420 -17.540 1.00 90.06 176 ASP A O 1
ATOM 1346 N N . THR A 1 177 ? -12.548 -3.616 -16.130 1.00 89.00 177 THR A N 1
ATOM 1347 C CA . THR A 1 177 ? -12.087 -2.216 -16.123 1.00 89.00 177 THR A CA 1
ATOM 1348 C C . THR A 1 177 ? -10.855 -1.960 -15.251 1.00 89.00 177 THR A C 1
ATOM 1350 O O . THR A 1 177 ? -10.448 -0.813 -15.100 1.00 89.00 177 THR A O 1
ATOM 1353 N N . GLN A 1 178 ? -10.322 -2.987 -14.592 1.00 87.94 178 GLN A N 1
ATOM 1354 C CA . GLN A 1 178 ? -9.213 -2.886 -13.638 1.00 87.94 178 GLN A CA 1
ATOM 1355 C C . GLN A 1 178 ? -8.103 -3.894 -13.932 1.00 87.94 178 GLN A C 1
ATOM 1357 O O . GLN A 1 178 ? -7.151 -4.018 -13.163 1.00 87.94 178 GLN A O 1
ATOM 1362 N N . LYS A 1 179 ? -8.200 -4.618 -15.047 1.00 89.75 179 LYS A N 1
ATOM 1363 C CA . LYS A 1 179 ? -7.128 -5.504 -15.494 1.00 89.75 179 LYS A CA 1
ATOM 1364 C C . LYS A 1 179 ? -5.867 -4.699 -15.833 1.00 89.75 179 LYS A C 1
ATOM 1366 O O . LYS A 1 179 ? -5.958 -3.502 -16.101 1.00 89.75 179 LYS A O 1
ATOM 1371 N N . PRO A 1 180 ? -4.683 -5.333 -15.818 1.00 91.38 180 PRO A N 1
ATOM 1372 C CA . PRO A 1 180 ? -3.459 -4.700 -16.289 1.00 91.38 180 PRO A CA 1
ATOM 1373 C C . PRO A 1 180 ? -3.615 -4.122 -17.700 1.00 91.38 180 PRO A C 1
ATOM 1375 O O . PRO A 1 180 ? -4.155 -4.777 -18.593 1.00 91.38 180 PRO A O 1
ATOM 1378 N N . GLU A 1 181 ? -3.094 -2.916 -17.910 1.00 90.25 181 GLU A N 1
ATOM 1379 C CA . GLU A 1 181 ? -3.175 -2.190 -19.178 1.00 90.25 181 GLU A CA 1
ATOM 1380 C C . GLU A 1 181 ? -1.823 -1.587 -19.568 1.00 90.25 181 GLU A C 1
ATOM 1382 O O . GLU A 1 181 ? -1.007 -1.224 -18.721 1.00 90.25 181 GLU A O 1
ATOM 1387 N N . ILE A 1 182 ? -1.612 -1.416 -20.876 1.00 86.25 182 ILE A N 1
ATOM 1388 C CA . ILE A 1 182 ? -0.421 -0.769 -21.435 1.00 86.25 182 ILE A CA 1
ATOM 1389 C C . ILE A 1 182 ? -0.765 0.686 -21.757 1.00 86.25 182 ILE A C 1
ATOM 1391 O O . ILE A 1 182 ? -1.498 0.958 -22.705 1.00 86.25 182 ILE A O 1
ATOM 1395 N N . TRP A 1 183 ? -0.217 1.622 -20.984 1.00 81.81 183 TRP A N 1
ATOM 1396 C CA . TRP A 1 183 ? -0.473 3.059 -21.163 1.00 81.81 183 TRP A CA 1
ATOM 1397 C C . TRP A 1 183 ? 0.586 3.762 -22.025 1.00 81.81 183 TRP A C 1
ATOM 1399 O O . TRP A 1 183 ? 0.311 4.792 -22.637 1.00 81.81 183 TRP A O 1
ATOM 1409 N N . VAL A 1 184 ? 1.800 3.205 -22.092 1.00 76.56 184 VAL A N 1
ATOM 1410 C CA . VAL A 1 184 ? 2.921 3.726 -22.889 1.00 76.56 184 VAL A CA 1
ATOM 1411 C C . VAL A 1 184 ? 3.511 2.593 -23.727 1.00 76.56 184 VAL A C 1
ATOM 1413 O O . VAL A 1 184 ? 3.813 1.522 -23.207 1.00 76.56 184 VAL A O 1
ATOM 1416 N N . GLY A 1 185 ? 3.695 2.839 -25.027 1.00 81.19 185 GLY A N 1
ATOM 1417 C CA . GLY A 1 185 ? 4.102 1.815 -25.993 1.00 81.19 185 GLY A CA 1
ATOM 1418 C C . GLY A 1 185 ? 2.906 1.033 -26.543 1.00 81.19 185 GLY A C 1
ATOM 1419 O O . GLY A 1 185 ? 1.793 1.547 -26.617 1.00 81.19 185 GLY A O 1
ATOM 1420 N N . ASN A 1 186 ? 3.141 -0.199 -26.985 1.00 88.62 186 ASN A N 1
ATOM 1421 C CA . ASN A 1 186 ? 2.099 -1.114 -27.449 1.00 88.62 186 ASN A CA 1
ATOM 1422 C C . ASN A 1 186 ? 2.449 -2.563 -27.078 1.00 88.62 186 ASN A C 1
ATOM 1424 O O . ASN A 1 186 ? 3.548 -2.838 -26.600 1.00 88.62 186 ASN A O 1
ATOM 1428 N N . LYS A 1 187 ? 1.519 -3.489 -27.329 1.00 94.75 187 LYS A N 1
ATOM 1429 C CA . LYS A 1 187 ? 1.662 -4.921 -27.020 1.00 94.75 187 LYS A CA 1
ATOM 1430 C C . LYS A 1 187 ? 2.957 -5.556 -27.558 1.00 94.75 187 LYS A C 1
ATOM 1432 O O . LYS A 1 187 ? 3.525 -6.411 -26.894 1.00 94.75 187 LYS A O 1
ATOM 1437 N N . ASP A 1 188 ? 3.447 -5.093 -28.709 1.00 95.06 188 ASP A N 1
ATOM 1438 C CA . ASP A 1 188 ? 4.615 -5.650 -29.402 1.00 95.06 188 ASP A CA 1
ATOM 1439 C C . ASP A 1 188 ? 5.926 -4.938 -29.007 1.00 95.06 188 ASP A C 1
ATOM 1441 O O . ASP A 1 188 ? 7.008 -5.305 -29.463 1.00 95.06 188 ASP A O 1
ATOM 1445 N N . SER A 1 189 ? 5.853 -3.902 -28.164 1.00 90.88 189 SER A N 1
ATOM 1446 C CA . SER A 1 189 ? 7.028 -3.181 -27.666 1.00 90.88 189 SER A CA 1
ATOM 1447 C C . SER A 1 189 ? 7.812 -4.053 -26.690 1.00 90.88 189 SER A C 1
ATOM 1449 O O . SER A 1 189 ? 7.217 -4.712 -25.844 1.00 90.88 189 SER A O 1
ATOM 1451 N N . TYR A 1 190 ? 9.144 -4.038 -26.767 1.00 91.06 190 TYR A N 1
ATOM 1452 C CA . TYR A 1 190 ? 9.987 -4.680 -25.755 1.00 91.06 190 TYR A CA 1
ATOM 1453 C C . TYR A 1 190 ? 9.808 -3.997 -24.394 1.00 91.06 190 TYR A C 1
ATOM 1455 O O . TYR A 1 190 ? 9.853 -2.770 -24.314 1.00 91.06 190 TYR A O 1
ATOM 1463 N N . ALA A 1 191 ? 9.642 -4.789 -23.331 1.00 87.75 191 ALA A N 1
ATOM 1464 C CA . ALA A 1 191 ? 9.382 -4.283 -21.980 1.00 87.75 191 ALA A CA 1
ATOM 1465 C C . ALA A 1 191 ? 10.626 -3.672 -21.305 1.00 87.75 191 ALA A C 1
ATOM 1467 O O . ALA A 1 191 ? 10.507 -2.906 -20.344 1.00 87.75 191 ALA A O 1
ATOM 1468 N N . GLY A 1 192 ? 11.821 -4.025 -21.794 1.00 87.56 192 GLY A N 1
ATOM 1469 C CA . GLY A 1 192 ? 13.087 -3.661 -21.165 1.00 87.56 192 GLY A CA 1
ATOM 1470 C C . GLY A 1 192 ? 13.172 -4.197 -19.737 1.00 87.56 192 GLY A C 1
ATOM 1471 O O . GLY A 1 192 ? 12.688 -5.285 -19.445 1.00 87.56 192 GLY A O 1
ATOM 1472 N N . LYS A 1 193 ? 13.801 -3.449 -18.827 1.00 85.94 193 LYS A N 1
ATOM 1473 C CA . LYS A 1 193 ? 13.848 -3.849 -17.414 1.00 85.94 193 LYS A CA 1
ATOM 1474 C C . LYS A 1 193 ? 12.521 -3.512 -16.729 1.00 85.94 193 LYS A C 1
ATOM 1476 O O . LYS A 1 193 ? 12.127 -2.351 -16.724 1.00 85.94 193 LYS A O 1
ATOM 1481 N N . ILE A 1 194 ? 11.876 -4.492 -16.105 1.00 88.31 194 ILE A N 1
ATOM 1482 C CA . ILE A 1 194 ? 10.572 -4.303 -15.457 1.00 88.31 194 ILE A CA 1
ATOM 1483 C C . ILE A 1 194 ? 10.759 -3.861 -14.004 1.00 88.31 194 ILE A C 1
ATOM 1485 O O . ILE A 1 194 ? 11.527 -4.472 -13.259 1.00 88.31 194 ILE A O 1
ATOM 1489 N N . TYR A 1 195 ? 10.041 -2.810 -13.609 1.00 87.44 195 TYR A N 1
ATOM 1490 C CA . TYR A 1 195 ? 9.936 -2.379 -12.215 1.00 87.44 195 TYR A CA 1
ATOM 1491 C C . TYR A 1 195 ? 8.474 -2.303 -11.798 1.00 87.44 195 TYR A C 1
ATOM 1493 O O . TYR A 1 195 ? 7.640 -1.699 -12.477 1.00 87.44 195 TYR A O 1
ATOM 1501 N N . VAL A 1 196 ? 8.182 -2.900 -10.652 1.00 88.81 196 VAL A N 1
ATOM 1502 C CA . VAL A 1 196 ? 6.876 -2.850 -10.009 1.00 88.81 196 VAL A CA 1
ATOM 1503 C C . VAL A 1 196 ? 6.896 -1.746 -8.957 1.00 88.81 196 VAL A C 1
ATOM 1505 O O . VAL A 1 196 ? 7.831 -1.656 -8.159 1.00 88.81 196 VAL A O 1
ATOM 1508 N N . VAL A 1 197 ? 5.874 -0.890 -8.981 1.00 86.06 197 VAL A N 1
ATOM 1509 C CA . VAL A 1 197 ? 5.716 0.212 -8.026 1.00 86.06 197 VAL A CA 1
ATOM 1510 C C . VAL A 1 197 ? 4.302 0.156 -7.460 1.00 86.06 197 VAL A C 1
ATOM 1512 O O . VAL A 1 197 ? 3.350 0.550 -8.140 1.00 86.06 197 VAL A O 1
ATOM 1515 N N . MET A 1 198 ? 4.181 -0.350 -6.230 1.00 85.06 198 MET A N 1
ATOM 1516 C CA . MET A 1 198 ? 2.900 -0.442 -5.511 1.00 85.06 198 MET A CA 1
ATOM 1517 C C . MET A 1 198 ? 2.887 0.355 -4.208 1.00 85.06 198 MET A C 1
ATOM 1519 O O . MET A 1 198 ? 1.816 0.784 -3.806 1.00 85.06 198 MET A O 1
ATOM 1523 N N . TYR A 1 199 ? 4.039 0.596 -3.566 1.00 80.56 199 TYR A N 1
ATOM 1524 C CA . TYR A 1 199 ? 4.096 1.423 -2.352 1.00 80.56 199 TYR A CA 1
ATOM 1525 C C . TYR A 1 199 ? 4.629 2.835 -2.630 1.00 80.56 199 TYR A C 1
ATOM 1527 O O . TYR A 1 199 ? 5.328 3.080 -3.616 1.00 80.56 199 TYR A O 1
ATOM 1535 N N . GLY A 1 200 ? 4.320 3.756 -1.715 1.00 73.25 200 GLY A N 1
ATOM 1536 C CA . GLY A 1 200 ? 4.685 5.174 -1.813 1.00 73.25 200 GLY A CA 1
ATOM 1537 C C . GLY A 1 200 ? 3.547 6.138 -1.478 1.00 73.25 200 GLY A C 1
ATOM 1538 O O . GLY A 1 200 ? 3.613 7.301 -1.862 1.00 73.25 200 GLY A O 1
ATOM 1539 N N . VAL A 1 201 ? 2.500 5.680 -0.774 1.00 71.94 201 VAL A N 1
ATOM 1540 C CA . VAL A 1 201 ? 1.279 6.441 -0.416 1.00 71.94 201 VAL A CA 1
ATOM 1541 C C . VAL A 1 201 ? 0.378 6.782 -1.611 1.00 71.94 201 VAL A C 1
ATOM 1543 O O . VAL A 1 201 ? -0.828 6.943 -1.440 1.00 71.94 201 VAL A O 1
ATOM 1546 N N . GLY A 1 202 ? 0.918 6.874 -2.825 1.00 76.56 202 GLY A N 1
ATOM 1547 C CA . GLY A 1 202 ? 0.142 7.110 -4.033 1.00 76.56 202 GLY A CA 1
ATOM 1548 C C . GLY A 1 202 ? 0.910 6.792 -5.310 1.00 76.56 202 GLY A C 1
ATOM 1549 O O . GLY A 1 202 ? 2.078 6.414 -5.290 1.00 76.56 202 GLY A O 1
ATOM 1550 N N . ALA A 1 203 ? 0.227 6.951 -6.441 1.00 81.69 203 ALA A N 1
ATOM 1551 C CA . ALA A 1 203 ? 0.828 6.738 -7.747 1.00 81.69 203 ALA A CA 1
ATOM 1552 C C . ALA A 1 203 ? 1.869 7.827 -8.065 1.00 81.69 203 ALA A C 1
ATOM 1554 O O . ALA A 1 203 ? 1.627 9.011 -7.781 1.00 81.69 203 ALA A O 1
ATOM 1555 N N . PRO A 1 204 ? 2.983 7.471 -8.731 1.00 84.69 204 PRO A N 1
ATOM 1556 C CA . PRO A 1 204 ? 3.863 8.448 -9.338 1.00 84.69 204 PRO A CA 1
ATOM 1557 C C . PRO A 1 204 ? 3.101 9.379 -10.275 1.00 84.69 204 PRO A C 1
ATOM 1559 O O . PRO A 1 204 ? 2.099 9.023 -10.897 1.00 84.69 204 PRO A O 1
ATOM 1562 N N . ASN A 1 205 ? 3.580 10.604 -10.404 1.00 86.19 205 ASN A N 1
ATOM 1563 C CA . ASN A 1 205 ? 3.002 11.522 -11.373 1.00 86.19 205 ASN A CA 1
ATOM 1564 C C . ASN A 1 205 ? 3.639 11.383 -12.766 1.00 86.19 205 ASN A C 1
ATOM 1566 O O . ASN A 1 205 ? 4.651 10.713 -12.925 1.00 86.19 205 ASN A O 1
ATOM 1570 N N . VAL A 1 206 ? 3.084 12.051 -13.785 1.00 85.44 206 VAL A N 1
ATOM 1571 C CA . VAL A 1 206 ? 3.593 11.975 -15.172 1.00 85.44 206 VAL A CA 1
ATOM 1572 C C . VAL A 1 206 ? 5.088 12.311 -15.287 1.00 85.44 206 VAL A C 1
ATOM 1574 O O . VAL A 1 206 ? 5.801 11.671 -16.054 1.00 85.44 206 VAL A O 1
ATOM 1577 N N . GLU A 1 207 ? 5.590 13.292 -14.537 1.00 90.06 207 GLU A N 1
ATOM 1578 C CA . GLU A 1 207 ? 7.002 13.697 -14.577 1.00 90.06 207 GLU A CA 1
ATOM 1579 C C . GLU A 1 207 ? 7.902 12.634 -13.934 1.00 90.06 207 GLU A C 1
ATOM 1581 O O . GLU A 1 207 ? 8.964 12.320 -14.470 1.00 90.06 207 GLU A O 1
ATOM 1586 N N . GLU A 1 208 ? 7.453 12.037 -12.829 1.00 89.12 208 GLU A N 1
ATOM 1587 C CA . GLU A 1 208 ? 8.132 10.918 -12.169 1.00 89.12 208 GLU A CA 1
ATOM 1588 C C . GLU A 1 208 ? 8.130 9.668 -13.057 1.00 89.12 208 GLU A C 1
ATOM 1590 O O . GLU A 1 208 ? 9.186 9.074 -13.275 1.00 89.12 208 GLU A O 1
ATOM 1595 N N . TYR A 1 209 ? 6.985 9.310 -13.650 1.00 84.56 209 TYR A N 1
ATOM 1596 C CA . TYR A 1 209 ? 6.881 8.213 -14.615 1.00 84.56 209 TYR A CA 1
ATOM 1597 C C . TYR A 1 209 ? 7.824 8.413 -15.800 1.00 84.56 209 TYR A C 1
ATOM 1599 O O . TYR A 1 209 ? 8.571 7.501 -16.149 1.00 84.56 209 TYR A O 1
ATOM 1607 N N . ASN A 1 210 ? 7.851 9.611 -16.387 1.00 84.94 210 ASN A N 1
ATOM 1608 C CA . ASN A 1 210 ? 8.745 9.919 -17.501 1.00 84.94 210 ASN A CA 1
ATOM 1609 C C . ASN A 1 210 ? 10.221 9.823 -17.101 1.00 84.94 210 ASN A C 1
ATOM 1611 O O . ASN A 1 210 ? 11.029 9.305 -17.873 1.00 84.94 210 ASN A O 1
ATOM 1615 N N . ALA A 1 211 ? 10.587 10.292 -15.905 1.00 88.56 211 ALA A N 1
ATOM 1616 C CA . ALA A 1 211 ? 11.955 10.183 -15.409 1.00 88.56 211 ALA A CA 1
ATOM 1617 C C . ALA A 1 211 ? 12.377 8.717 -15.242 1.00 88.56 211 ALA A C 1
ATOM 1619 O O . ALA A 1 211 ? 13.467 8.338 -15.675 1.00 88.56 211 ALA A O 1
ATOM 1620 N N . MET A 1 212 ? 11.505 7.881 -14.672 1.00 85.75 212 MET A N 1
ATOM 1621 C CA . MET A 1 212 ? 11.781 6.456 -14.506 1.00 85.75 212 MET A CA 1
ATOM 1622 C C . MET A 1 212 ? 11.809 5.712 -15.853 1.00 85.75 212 MET A C 1
ATOM 1624 O O . MET A 1 212 ? 12.702 4.898 -16.070 1.00 85.75 212 MET A O 1
ATOM 1628 N N . ALA A 1 213 ? 10.900 6.016 -16.785 1.00 78.56 213 ALA A N 1
ATOM 1629 C CA . ALA A 1 213 ? 10.845 5.388 -18.110 1.00 78.56 213 ALA A CA 1
ATOM 1630 C C . ALA A 1 213 ? 12.005 5.792 -19.027 1.00 78.56 213 ALA A C 1
ATOM 1632 O O . ALA A 1 213 ? 12.545 4.955 -19.757 1.00 78.56 213 ALA A O 1
ATOM 1633 N N . GLY A 1 214 ? 12.430 7.057 -18.954 1.00 76.81 214 GLY A N 1
ATOM 1634 C CA . GLY A 1 214 ? 13.599 7.563 -19.674 1.00 76.81 214 GLY A CA 1
ATOM 1635 C C . GLY A 1 214 ? 14.900 6.886 -19.237 1.00 76.81 214 GLY A C 1
ATOM 1636 O O . GLY A 1 214 ? 15.857 6.803 -20.008 1.00 76.81 214 GLY A O 1
ATOM 1637 N N . CYS A 1 215 ? 14.922 6.323 -18.030 1.00 69.31 215 CYS A N 1
ATOM 1638 C CA . CYS A 1 215 ? 15.989 5.450 -17.583 1.00 69.31 215 CYS A CA 1
ATOM 1639 C C . CYS A 1 215 ? 15.767 4.041 -18.166 1.00 69.31 215 CYS A C 1
ATOM 1641 O O . CYS A 1 215 ? 15.147 3.194 -17.541 1.00 69.31 215 CYS A O 1
ATOM 1643 N N . TRP A 1 216 ? 16.378 3.739 -19.317 1.00 54.97 216 TRP A N 1
ATOM 1644 C CA . TRP A 1 216 ? 16.532 2.376 -19.871 1.00 54.97 216 TRP A CA 1
ATOM 1645 C C . TRP A 1 216 ? 15.294 1.693 -20.503 1.00 54.97 216 TRP A C 1
ATOM 1647 O O . TRP A 1 216 ? 15.268 0.466 -20.533 1.00 54.97 216 TRP A O 1
ATOM 1657 N N . HIS A 1 217 ? 14.324 2.435 -21.060 1.00 52.25 217 HIS A N 1
ATOM 1658 C CA . HIS A 1 217 ? 13.172 1.880 -21.811 1.00 52.25 217 HIS A CA 1
ATOM 1659 C C . HIS A 1 217 ? 12.386 0.819 -21.013 1.00 52.25 217 HIS A C 1
ATOM 1661 O O . HIS A 1 217 ? 12.351 -0.348 -21.392 1.00 52.25 217 HIS A O 1
ATOM 1667 N N . ARG A 1 218 ? 11.818 1.210 -19.867 1.00 59.25 218 ARG A N 1
ATOM 1668 C CA . ARG A 1 218 ? 11.237 0.286 -18.873 1.00 59.25 218 ARG A CA 1
ATOM 1669 C C . ARG A 1 218 ? 9.709 0.278 -18.866 1.00 59.25 218 ARG A C 1
ATOM 1671 O O . ARG A 1 218 ? 9.093 1.336 -18.994 1.00 59.25 218 ARG A O 1
ATOM 1678 N N . TYR A 1 219 ? 9.122 -0.896 -18.635 1.00 54.34 219 TYR A N 1
ATOM 1679 C CA . TYR A 1 219 ? 7.706 -1.077 -18.309 1.00 54.34 219 TYR A CA 1
ATOM 1680 C C . TYR A 1 219 ? 7.449 -0.876 -16.806 1.00 54.34 219 TYR A C 1
ATOM 1682 O O . TYR A 1 219 ? 8.173 -1.425 -15.970 1.00 54.34 219 TYR A O 1
ATOM 1690 N N . PHE A 1 220 ? 6.392 -0.124 -16.477 1.00 56.91 220 PHE A N 1
ATOM 1691 C CA . PHE A 1 220 ? 5.931 0.109 -15.105 1.00 56.91 220 PHE A CA 1
ATOM 1692 C C . PHE A 1 220 ? 4.593 -0.579 -14.893 1.00 56.91 220 PHE A C 1
ATOM 1694 O O . PHE A 1 220 ? 3.596 -0.211 -15.512 1.00 56.91 220 PHE A O 1
ATOM 1701 N N . CYS A 1 221 ? 4.567 -1.556 -13.991 1.00 52.41 221 CYS A N 1
ATOM 1702 C CA . CYS A 1 221 ? 3.315 -2.122 -13.511 1.00 52.41 221 CYS A CA 1
ATOM 1703 C C . CYS A 1 221 ? 2.852 -1.314 -12.298 1.00 52.41 221 CYS A C 1
ATOM 1705 O O . CYS A 1 221 ? 3.506 -1.338 -11.254 1.00 52.41 221 CYS A O 1
ATOM 1707 N N . HIS A 1 222 ? 1.721 -0.627 -12.442 1.00 55.31 222 HIS A N 1
ATOM 1708 C CA . HIS A 1 222 ? 0.993 -0.011 -11.341 1.00 55.31 222 HIS A CA 1
ATOM 1709 C C . HIS A 1 222 ? -0.419 -0.592 -11.325 1.00 55.31 222 HIS A C 1
ATOM 1711 O O . HIS A 1 222 ? -1.054 -0.695 -12.374 1.00 55.31 222 HIS A O 1
ATOM 1717 N N . HIS A 1 223 ? -0.895 -1.010 -10.159 1.00 50.66 223 HIS A N 1
ATOM 1718 C CA . HIS A 1 223 ? -2.259 -1.490 -9.984 1.00 50.66 223 HIS A CA 1
ATOM 1719 C C . HIS A 1 223 ? -2.862 -0.788 -8.775 1.00 50.66 223 HIS A C 1
ATOM 1721 O O . HIS A 1 223 ? -2.222 -0.698 -7.732 1.00 50.66 223 HIS A O 1
ATOM 1727 N N . ALA A 1 224 ? -4.075 -0.271 -8.938 1.00 49.91 224 ALA A N 1
ATOM 1728 C CA . ALA A 1 224 ? -4.833 0.293 -7.835 1.00 49.91 224 ALA A CA 1
ATOM 1729 C C . ALA A 1 224 ? -5.450 -0.850 -7.023 1.00 49.91 224 ALA A C 1
ATOM 1731 O O . ALA A 1 224 ? -6.044 -1.760 -7.602 1.00 49.91 224 ALA A O 1
ATOM 1732 N N . CYS A 1 225 ? -5.310 -0.798 -5.702 1.00 48.47 225 CYS A N 1
ATOM 1733 C CA . CYS A 1 225 ? -5.903 -1.767 -4.788 1.00 48.47 225 CYS A CA 1
ATOM 1734 C C . CYS A 1 225 ? -7.437 -1.805 -4.978 1.00 48.47 225 CYS A C 1
ATOM 1736 O O . CYS A 1 225 ? -8.077 -0.755 -4.921 1.00 48.47 225 CYS A O 1
ATOM 1738 N N . ASN A 1 226 ? -8.014 -2.997 -5.204 1.00 38.72 226 ASN A N 1
ATOM 1739 C CA . ASN A 1 226 ? -9.467 -3.262 -5.226 1.00 38.72 226 ASN A CA 1
ATOM 1740 C C . ASN A 1 226 ? -9.839 -4.509 -4.427 1.00 38.72 226 ASN A C 1
ATOM 1742 O O . ASN A 1 226 ? -9.018 -5.453 -4.404 1.00 38.72 226 ASN A O 1
#

Nearest PDB structures (foldseek):
  3rxy-assembly2_D  TM=9.179E-01  e=1.288E-15  Sphaerobacter thermophilus DSM 20745
  3lnl-assembly1_A  TM=6.760E-01  e=4.274E-04  Staphylococcus aureus subsp. aureus N315
  2nyd-assembly1_B-3  TM=6.692E-01  e=5.413E-04  Staphylococcus aureus subsp. aureus N315
  2nyd-assembly1_A-3  TM=6.693E-01  e=9.212E-04  Staphylococcus aureus subsp. aureus N315
  2fyw-assembly1_A  TM=5.825E-01  e=6.856E-04  Streptococcus pneumoniae TIGR4

Foldseek 3Di:
DAQVVVVVVLCVLLVHPDADLQWWWLAGPGDDFDFEAEDADDDLVNLVVCLVVVGQEYEYQGRQRRPGDFLLVLLLVVQLVQLVVLVQPSVLSNCQSNVCRVVVNVVCVPDPSSRRSVSCVVSVHTYIYDHQSVQSNVQVVLLVLLVVLCVVPVQAFPLSSLVSQCVDPVLVPDDPVFHWDDPPDDRRHGQWDEHEDRDRSDDRDPSSVCSSCVRTNHDYDYGDDD

Sequence (226 aa):
MKMSEMLQIALDLAGLEAMPEDSGVVYDNGKDIQKVLAGIDMSAAELMIAKQLGFDCVAQHHPNGIVNKDSAMLLARDHTKKMIECGVPCNVAQKLAYARVDQMHKGMHGRNMANMSSVAKLLDINDLALHTPADILAERYTQKVMDQLMEDKPGCTCQDVIDQLMTIREYQGAYDTQKPEIWVGNKDSYAGKIYVVMYGVGAPNVEEYNAMAGCWHRYFCHHACN

pLDDT: mean 90.0, std 10.76, range [38.72, 98.62]

Mean predicted aligned error: 4.76 Å

Solvent-accessible surface area (backbone atoms only — not comparable to full-atom values): 12472 Å² total; per-residue (Å²): 81,49,69,70,57,56,53,48,52,46,27,64,75,46,72,44,98,66,80,52,79,57,33,45,75,32,30,80,83,84,60,74,38,86,40,73,48,73,47,52,85,59,51,70,65,51,53,52,51,36,54,74,73,69,35,40,27,41,39,20,30,54,44,66,22,53,80,51,95,49,68,36,57,50,24,22,53,41,42,20,52,51,26,39,78,43,63,29,57,64,74,57,21,45,55,58,35,52,69,48,30,68,62,46,46,60,65,52,69,78,55,75,44,60,52,48,25,51,49,29,57,74,70,70,37,27,30,34,22,47,26,55,48,51,24,47,48,54,27,54,54,52,36,53,56,51,51,50,48,41,70,79,36,75,78,38,25,41,41,53,52,47,57,57,48,52,70,38,67,72,49,55,69,38,55,86,95,65,41,88,78,82,89,75,82,50,56,85,36,66,20,58,59,76,48,58,56,56,53,32,96,57,81,77,50,75,70,52,49,49,47,34,32,69,38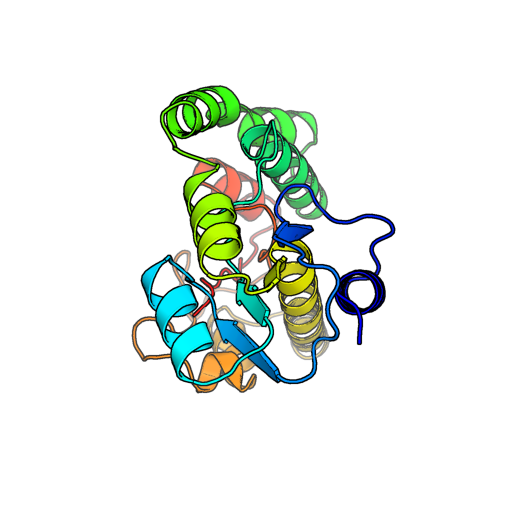,70,54,35,39,74,55,70,73,81,91,128